Protein AF-A0A399GAN2-F1 (afdb_monomer_lite)

Sequence (316 aa):
MDSHVPKALAEIAESHLAHTLLRKKHTLADVQAILLLAAWGLQSGGKGPDAWVLTGHAARVSRRLGIQRAVGQAVAATQKDRSQLEAPAEVDTAVLRQWRTWLAWFSFDSFLSFGFGRPQSTQFESIDDQAFLKARLSHPLPRPGTQASLSLYGDAYIAAKAQLAVVARSFVLWVEEQARSGPPDSQSLLSMLSDLNGRLDDWCKLWVWSGSSHALYLGASARIARLQAEHLRLSINAMALRSSTHSEGHEGSITYLRKALNAATSTIQTHFESSQTDLALSFATDVGLRSSLPTSARALSGHRTLIALSCLFVTY

pLDDT: mean 75.91, std 19.23, range [24.5, 95.81]

Secondary structure (DSSP, 8-state):
------HHHHHHHHHHHHHHHH-S---HHHHHHHHHHHHHTSSGGGTS--HHHHHHHHHHHHHHTTHHHHHHHHHHHHHHTTSSSSPPPPPPHHHHHHHHHHHHHHHHHHHHHHHH-PPPS-SS----HHHHHHHHHTSPPPPTTSHHHHHHHHHHHHHHHHHHHHHHHHHHHHHHHHHHH-PPPHHHHHHHHHHHHHHHHHHHHHHTSTT-TTHHHHGGGHHHHHHHHHHHHHHHHHHHHHHHTTS--HHHHHHHHHHHHHHHHHHHHHHHHHHHTT-GGGGS----GGGTS-GGGGGS------STTHHHH---

Structure (mmCIF, N/CA/C/O backbone):
data_AF-A0A399GAN2-F1
#
_entry.id   AF-A0A399GAN2-F1
#
loop_
_atom_site.group_PDB
_atom_site.id
_atom_site.type_symbol
_atom_site.label_atom_id
_atom_site.label_alt_id
_atom_site.label_comp_id
_atom_site.label_asym_id
_atom_site.label_entity_id
_atom_site.label_seq_id
_atom_site.pdbx_PDB_ins_code
_atom_site.Cartn_x
_atom_site.Cartn_y
_atom_site.Cartn_z
_atom_site.occupancy
_atom_site.B_iso_or_equiv
_atom_site.auth_seq_id
_atom_site.auth_comp_id
_atom_site.auth_asym_id
_atom_site.auth_atom_id
_atom_site.pdbx_PDB_model_num
ATOM 1 N N . MET A 1 1 ? 12.610 -18.675 18.748 1.00 31.14 1 MET A N 1
ATOM 2 C CA . MET A 1 1 ? 11.202 -18.861 19.145 1.00 31.14 1 MET A CA 1
ATOM 3 C C . MET A 1 1 ? 10.429 -19.291 17.916 1.00 31.14 1 MET A C 1
ATOM 5 O O . MET A 1 1 ? 10.344 -18.515 16.969 1.00 31.14 1 MET A O 1
ATOM 9 N N . ASP A 1 2 ? 9.963 -20.536 17.903 1.00 31.72 2 ASP A N 1
ATOM 10 C CA . ASP A 1 2 ? 9.149 -21.097 16.825 1.00 31.72 2 ASP A CA 1
ATOM 11 C C . ASP A 1 2 ? 7.799 -20.376 16.771 1.00 31.72 2 ASP A C 1
ATOM 13 O O . ASP A 1 2 ? 6.945 -20.550 17.636 1.00 31.72 2 ASP A O 1
ATOM 17 N N . SER A 1 3 ? 7.620 -19.513 15.769 1.00 45.09 3 SER A N 1
ATOM 18 C CA . SER A 1 3 ? 6.426 -18.679 15.598 1.00 45.09 3 SER A CA 1
ATOM 19 C C . SER A 1 3 ? 5.312 -19.435 14.870 1.00 45.09 3 SER A C 1
ATOM 21 O O . SER A 1 3 ? 4.763 -18.950 13.877 1.00 45.09 3 SER A O 1
ATOM 23 N N . HIS A 1 4 ? 5.003 -20.653 15.307 1.00 54.09 4 HIS A N 1
ATOM 24 C CA . HIS A 1 4 ? 3.803 -21.319 14.827 1.00 54.09 4 HIS A CA 1
ATOM 25 C C . HIS A 1 4 ? 2.608 -20.672 15.518 1.00 54.09 4 HIS A C 1
ATOM 27 O O . HIS A 1 4 ? 2.455 -20.777 16.732 1.00 54.09 4 HIS A O 1
ATOM 33 N N . VAL A 1 5 ? 1.741 -20.018 14.743 1.00 59.50 5 VAL A N 1
ATOM 34 C CA . VAL A 1 5 ? 0.358 -19.823 15.180 1.00 59.50 5 VAL A CA 1
ATOM 35 C C . VAL A 1 5 ? -0.165 -21.215 15.499 1.00 59.50 5 VAL A C 1
ATOM 37 O O . VAL A 1 5 ? -0.085 -22.087 14.624 1.00 59.50 5 VAL A O 1
ATOM 40 N N . PRO A 1 6 ? -0.647 -21.463 16.726 1.00 73.44 6 PRO A N 1
ATOM 41 C CA . PRO A 1 6 ? -1.327 -22.703 17.039 1.00 73.44 6 PRO A CA 1
ATOM 42 C C . PRO A 1 6 ? -2.330 -23.004 15.928 1.00 73.44 6 PRO A C 1
ATOM 44 O O . PRO A 1 6 ? -3.151 -22.149 15.605 1.00 73.44 6 PRO A O 1
ATOM 47 N N . LYS A 1 7 ? -2.256 -24.193 15.322 1.00 76.56 7 LYS A N 1
ATOM 48 C CA . LYS A 1 7 ? -3.126 -24.595 14.201 1.00 76.56 7 LYS A CA 1
ATOM 49 C C . LYS A 1 7 ? -4.603 -24.282 14.483 1.00 76.56 7 LYS A C 1
ATOM 51 O O . LYS A 1 7 ? -5.303 -23.779 13.614 1.00 76.56 7 LYS A O 1
ATOM 56 N N . ALA A 1 8 ? -5.015 -24.465 15.738 1.00 81.50 8 ALA A N 1
ATOM 57 C CA . ALA A 1 8 ? -6.337 -24.113 16.238 1.00 81.50 8 ALA A CA 1
ATOM 58 C C . ALA A 1 8 ? -6.712 -22.631 16.031 1.00 81.50 8 ALA A C 1
ATOM 60 O O . ALA A 1 8 ? -7.832 -22.337 15.634 1.00 81.50 8 ALA A O 1
ATOM 61 N N . LEU A 1 9 ? -5.795 -21.683 16.257 1.00 82.56 9 LEU A N 1
ATOM 62 C CA . LEU A 1 9 ? -6.059 -20.256 16.032 1.00 82.56 9 LEU A CA 1
ATOM 63 C C . LEU A 1 9 ? -6.234 -19.932 14.545 1.00 82.56 9 LEU A C 1
ATOM 65 O O . LEU A 1 9 ? -7.099 -19.128 14.204 1.00 82.56 9 LEU A O 1
ATOM 69 N N . ALA A 1 10 ? -5.460 -20.574 13.664 1.00 81.69 10 ALA A N 1
ATOM 70 C CA . ALA A 1 10 ? -5.630 -20.416 12.221 1.00 81.69 10 ALA A CA 1
ATOM 71 C C . ALA A 1 10 ? -6.989 -20.973 11.754 1.00 81.69 10 ALA A C 1
ATOM 73 O O . ALA A 1 10 ? -7.721 -20.285 11.048 1.00 81.69 10 ALA A O 1
ATOM 74 N N . GLU A 1 11 ? -7.374 -22.164 12.224 1.00 84.12 11 GLU A N 1
ATOM 75 C CA . GLU A 1 11 ? -8.672 -22.791 11.922 1.00 84.12 11 GLU A CA 1
ATOM 76 C C . GLU A 1 11 ? -9.858 -21.948 12.422 1.00 84.12 11 GLU A C 1
ATOM 78 O O . GLU A 1 11 ? -10.843 -21.753 11.706 1.00 84.12 11 GLU A O 1
ATOM 83 N N . ILE A 1 12 ? -9.758 -21.388 13.632 1.00 88.44 12 ILE A N 1
ATOM 84 C CA . ILE A 1 12 ? -10.778 -20.489 14.189 1.00 88.44 12 ILE A CA 1
ATOM 85 C C . ILE A 1 12 ? -10.886 -19.214 13.345 1.00 88.44 12 ILE A C 1
ATOM 87 O O . ILE A 1 12 ? -11.991 -18.801 12.987 1.00 88.44 12 ILE A O 1
ATOM 91 N N . ALA A 1 13 ? -9.757 -18.596 12.992 1.00 87.94 13 ALA A N 1
ATOM 92 C CA . ALA A 1 13 ? -9.744 -17.392 12.169 1.00 87.94 13 ALA A CA 1
ATOM 93 C C . ALA A 1 13 ? -10.337 -17.640 10.771 1.00 87.94 13 ALA A C 1
ATOM 95 O O . ALA A 1 13 ? -11.115 -16.817 10.287 1.00 87.94 13 ALA A O 1
ATOM 96 N N . GLU A 1 14 ? -10.044 -18.786 10.153 1.00 87.19 14 GLU A N 1
ATOM 97 C CA . GLU A 1 14 ? -10.642 -19.206 8.879 1.00 87.19 14 GLU A CA 1
ATOM 98 C C . GLU A 1 14 ? -12.151 -19.432 8.989 1.00 87.19 14 GLU A C 1
ATOM 100 O O . GLU A 1 14 ? -12.907 -18.972 8.131 1.00 87.19 14 GLU A O 1
ATOM 105 N N . SER A 1 15 ? -12.614 -20.062 10.070 1.00 89.06 15 SER A N 1
ATOM 106 C CA . SER A 1 15 ? -14.044 -20.238 10.337 1.00 89.06 15 SER A CA 1
ATOM 107 C C . SER A 1 15 ? -14.764 -18.892 10.484 1.00 89.06 15 SER A C 1
ATOM 109 O O . SER A 1 15 ? -15.788 -18.644 9.841 1.00 89.06 15 SER A O 1
ATOM 111 N N . HIS A 1 16 ? -14.209 -17.956 11.261 1.00 89.75 16 HIS A N 1
ATOM 112 C CA . HIS A 1 16 ? -14.766 -16.605 11.376 1.00 89.75 16 HIS A CA 1
ATOM 113 C C . HIS A 1 16 ? -14.749 -15.853 10.044 1.00 89.75 16 HIS A C 1
ATOM 115 O O . HIS A 1 16 ? -15.733 -15.189 9.706 1.00 89.75 16 HIS A O 1
ATOM 121 N N . LEU A 1 17 ? -13.674 -15.986 9.266 1.00 90.69 17 LEU A N 1
ATOM 122 C CA . LEU A 1 17 ? -13.559 -15.407 7.934 1.00 90.69 17 LEU A CA 1
ATOM 123 C C . LEU A 1 17 ? -14.657 -15.932 7.000 1.00 90.69 17 LEU A C 1
ATOM 125 O O . LEU A 1 17 ? -15.346 -15.128 6.368 1.00 90.69 17 LEU A O 1
ATOM 129 N N . ALA A 1 18 ? -14.890 -17.245 6.974 1.00 89.62 18 ALA A N 1
ATOM 130 C CA . ALA A 1 18 ? -15.974 -17.863 6.215 1.00 89.62 18 ALA A CA 1
ATOM 131 C C . ALA A 1 18 ? -17.352 -17.330 6.643 1.00 89.62 18 ALA A C 1
ATOM 133 O O . ALA A 1 18 ? -18.158 -16.940 5.795 1.00 89.62 18 ALA A O 1
ATOM 134 N N . HIS A 1 19 ? -17.606 -17.187 7.948 1.00 90.38 19 HIS A N 1
ATOM 135 C CA . HIS A 1 19 ? -18.855 -16.596 8.445 1.00 90.38 19 HIS A CA 1
ATOM 136 C C . HIS A 1 19 ? -19.073 -15.152 7.969 1.00 90.38 19 HIS A C 1
ATOM 138 O O . HIS A 1 19 ? -20.218 -14.718 7.795 1.00 90.38 19 HIS A O 1
ATOM 144 N N . THR A 1 20 ? -18.002 -14.396 7.700 1.00 91.75 20 THR A N 1
ATOM 145 C CA . THR A 1 20 ? -18.139 -13.031 7.175 1.00 91.75 20 THR A CA 1
ATOM 146 C C . THR A 1 20 ? -18.748 -12.972 5.773 1.00 91.75 20 THR A C 1
ATOM 148 O O . THR A 1 20 ? -19.287 -11.924 5.414 1.00 91.75 20 THR A O 1
ATOM 151 N N . LEU A 1 21 ? -18.694 -14.063 5.002 1.00 88.50 21 LEU A N 1
ATOM 152 C CA . LEU A 1 21 ? -19.288 -14.152 3.665 1.00 88.50 21 LEU A CA 1
ATOM 153 C C . LEU A 1 21 ? -20.815 -14.258 3.722 1.00 88.50 21 LEU A C 1
ATOM 155 O O . LEU A 1 21 ? -21.499 -13.701 2.867 1.00 88.50 21 LEU A O 1
ATOM 159 N N . LEU A 1 22 ? -21.349 -14.943 4.737 1.00 88.06 22 LEU A N 1
ATOM 160 C CA . LEU A 1 22 ? -22.775 -15.274 4.822 1.00 88.06 22 LEU A CA 1
ATOM 161 C C . LEU A 1 22 ? -23.581 -14.268 5.654 1.00 88.06 22 LEU A C 1
ATOM 163 O O . LEU A 1 22 ? -24.790 -14.125 5.466 1.00 88.06 22 LEU A O 1
ATOM 167 N N . ARG A 1 23 ? -22.944 -13.543 6.580 1.00 88.25 23 ARG A N 1
ATOM 168 C CA . ARG A 1 23 ? -23.669 -12.624 7.470 1.00 88.25 23 ARG A CA 1
ATOM 169 C C . ARG A 1 23 ? -24.120 -11.326 6.784 1.00 88.25 23 ARG A C 1
ATOM 171 O O . ARG A 1 23 ? -23.452 -10.750 5.921 1.00 88.25 23 ARG A O 1
ATOM 178 N N . LYS A 1 24 ? -25.263 -10.798 7.240 1.00 87.38 24 LYS A N 1
ATOM 179 C CA . LYS A 1 24 ? -25.858 -9.549 6.723 1.00 87.38 24 LYS A CA 1
ATOM 180 C C . LYS A 1 24 ? -25.295 -8.273 7.366 1.00 87.38 24 LYS A C 1
ATOM 182 O O . LYS A 1 24 ? -25.349 -7.214 6.751 1.00 87.38 24 LYS A O 1
ATOM 187 N N . LYS A 1 25 ? -24.803 -8.342 8.600 1.00 91.69 25 LYS A N 1
ATOM 188 C CA . LYS A 1 25 ? -24.277 -7.176 9.321 1.00 91.69 25 LYS A CA 1
ATOM 189 C C . LYS A 1 25 ? -22.765 -7.284 9.427 1.00 91.69 25 LYS A C 1
ATOM 191 O O . LYS A 1 25 ? -22.250 -8.332 9.809 1.00 91.69 25 LYS A O 1
ATOM 196 N N . HIS A 1 26 ? -22.094 -6.192 9.096 1.00 95.25 26 HIS A N 1
ATOM 197 C CA . HIS A 1 26 ? -20.648 -6.047 9.169 1.00 95.25 26 HIS A CA 1
ATOM 198 C C . HIS A 1 26 ? -20.313 -4.800 9.986 1.00 95.25 26 HIS A C 1
ATOM 200 O O . HIS A 1 26 ? -21.157 -3.927 10.184 1.00 95.25 26 HIS A O 1
ATOM 206 N N . THR A 1 27 ? -19.074 -4.724 10.438 1.00 95.25 27 THR A N 1
ATOM 207 C CA . THR A 1 27 ? -18.466 -3.626 11.186 1.00 95.25 27 THR A CA 1
ATOM 208 C C . THR A 1 27 ? -17.116 -3.282 10.560 1.00 95.25 27 THR A C 1
ATOM 210 O O . THR A 1 27 ? -16.567 -4.066 9.783 1.00 95.25 27 THR A O 1
ATOM 213 N N . LEU A 1 28 ? -16.547 -2.123 10.901 1.00 95.00 28 LEU A N 1
ATOM 214 C CA . LEU A 1 28 ? -15.215 -1.746 10.414 1.00 95.00 28 LEU A CA 1
ATOM 215 C C . LEU A 1 28 ? -14.149 -2.784 10.804 1.00 95.00 28 LEU A C 1
ATOM 217 O O . LEU A 1 28 ? -13.315 -3.135 9.973 1.00 95.00 28 LEU A O 1
ATOM 221 N N . ALA A 1 29 ? -14.233 -3.328 12.022 1.00 94.19 29 ALA A N 1
ATOM 222 C CA . ALA A 1 29 ? -13.325 -4.361 12.517 1.00 94.19 29 ALA A CA 1
ATOM 223 C C . ALA A 1 29 ? -13.307 -5.605 11.620 1.00 94.19 29 ALA A C 1
ATOM 225 O O . ALA A 1 29 ? -12.267 -6.233 11.461 1.00 94.19 29 ALA A O 1
ATOM 226 N N . ASP A 1 30 ? -14.427 -5.925 10.968 1.00 94.56 30 ASP A N 1
ATOM 227 C CA . ASP A 1 30 ? -14.499 -7.055 10.046 1.00 94.56 30 ASP A CA 1
ATOM 228 C C . ASP A 1 30 ? -13.667 -6.818 8.786 1.00 94.56 30 ASP A C 1
ATOM 230 O O . ASP A 1 30 ? -12.943 -7.709 8.354 1.00 94.56 30 ASP A O 1
ATOM 234 N N . VAL A 1 31 ? -13.735 -5.612 8.210 1.00 94.88 31 VAL A N 1
ATOM 235 C CA . VAL A 1 31 ? -12.897 -5.230 7.060 1.00 94.88 31 VAL A CA 1
ATOM 236 C C . VAL A 1 31 ? -11.431 -5.316 7.443 1.00 94.88 31 VAL A C 1
ATOM 238 O O . VAL A 1 31 ? -10.629 -5.906 6.722 1.00 94.88 31 VAL A O 1
ATOM 241 N N . GLN A 1 32 ? -11.089 -4.731 8.588 1.00 92.56 32 GLN A N 1
ATOM 242 C CA . GLN A 1 32 ? -9.720 -4.697 9.055 1.00 92.56 32 GLN A CA 1
ATOM 243 C C . GLN A 1 32 ? -9.223 -6.136 9.309 1.00 92.56 32 GLN A C 1
ATOM 245 O O . GLN A 1 32 ? -8.190 -6.522 8.772 1.00 92.56 32 GLN A O 1
ATOM 250 N N . ALA A 1 33 ? -9.995 -6.982 9.997 1.00 90.56 33 ALA A N 1
ATOM 251 C CA . ALA A 1 33 ? -9.655 -8.390 10.203 1.00 90.56 33 ALA A CA 1
ATOM 252 C C . ALA A 1 33 ? -9.443 -9.141 8.877 1.00 90.56 33 ALA A C 1
ATOM 254 O O . ALA A 1 33 ? -8.448 -9.844 8.736 1.00 90.56 33 ALA A O 1
ATOM 255 N N . ILE A 1 34 ? -10.302 -8.948 7.870 1.00 91.69 34 ILE A N 1
ATOM 256 C CA . ILE A 1 34 ? -10.108 -9.563 6.544 1.00 91.69 34 ILE A CA 1
ATOM 257 C C . ILE A 1 34 ? -8.769 -9.123 5.926 1.00 91.69 34 ILE A C 1
ATOM 259 O O . ILE A 1 34 ? -8.029 -9.968 5.427 1.00 91.69 34 ILE A O 1
ATOM 263 N N . LEU A 1 35 ? -8.424 -7.830 5.987 1.00 89.00 35 LEU A N 1
ATOM 264 C CA . LEU A 1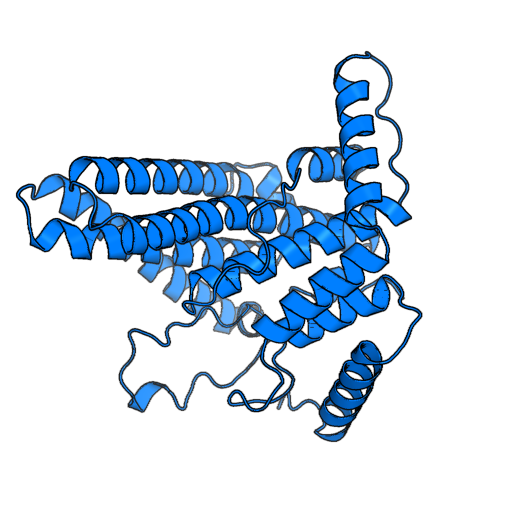 35 ? -7.142 -7.313 5.482 1.00 89.00 35 LEU A CA 1
ATOM 265 C C . LEU A 1 35 ? -5.938 -7.888 6.238 1.00 89.00 35 LEU A C 1
ATOM 267 O O . LEU A 1 35 ? -4.923 -8.206 5.620 1.00 89.00 35 LEU A O 1
ATOM 271 N N . LEU A 1 36 ? -6.051 -8.043 7.559 1.00 84.94 36 LEU A N 1
ATOM 272 C CA . LEU A 1 36 ? -5.019 -8.673 8.383 1.00 84.94 36 LEU A CA 1
ATOM 273 C C . LEU A 1 36 ? -4.771 -10.114 7.944 1.00 84.94 36 LEU A C 1
ATOM 275 O O . LEU A 1 36 ? -3.626 -10.499 7.728 1.00 84.94 36 LEU A O 1
ATOM 279 N N . LEU A 1 37 ? -5.841 -10.890 7.768 1.00 84.44 37 LEU A N 1
ATOM 280 C CA . LEU A 1 37 ? -5.759 -12.287 7.346 1.00 84.44 37 LEU A CA 1
ATOM 281 C C . LEU A 1 37 ? -5.208 -12.425 5.922 1.00 84.44 37 LEU A C 1
ATOM 283 O O . LEU A 1 37 ? -4.412 -13.327 5.660 1.00 84.44 37 LEU A O 1
ATOM 287 N N . ALA A 1 38 ? -5.570 -11.500 5.030 1.00 83.00 38 ALA A N 1
ATOM 288 C CA . ALA A 1 38 ? -5.054 -11.449 3.666 1.00 83.00 38 ALA A CA 1
ATOM 289 C C . ALA A 1 38 ? -3.544 -11.188 3.622 1.00 83.00 38 ALA A C 1
ATOM 291 O O . ALA A 1 38 ? -2.832 -11.799 2.831 1.00 83.00 38 ALA A O 1
ATOM 292 N N . ALA A 1 39 ? -3.046 -10.303 4.482 1.00 76.88 39 ALA A N 1
ATOM 293 C CA . ALA A 1 39 ? -1.627 -9.981 4.557 1.00 76.88 39 ALA A CA 1
ATOM 294 C C . ALA A 1 39 ? -0.797 -11.013 5.317 1.00 76.88 39 ALA A C 1
ATOM 296 O O . ALA A 1 39 ? 0.388 -11.154 5.033 1.00 76.88 39 ALA A O 1
ATOM 297 N N . TRP A 1 40 ? -1.397 -11.706 6.283 1.00 74.31 40 TRP A N 1
ATOM 298 C CA . TRP A 1 40 ? -0.696 -12.699 7.084 1.00 74.31 40 TRP A CA 1
ATOM 299 C C . TRP A 1 40 ? -0.422 -13.986 6.305 1.00 74.31 40 TRP A C 1
ATOM 301 O O . TRP A 1 40 ? 0.659 -14.553 6.428 1.00 74.31 40 TRP A O 1
ATOM 311 N N . GLY A 1 41 ? -1.390 -14.453 5.511 1.00 67.25 41 GLY A N 1
ATOM 312 C CA . GLY A 1 41 ? -1.326 -15.798 4.945 1.00 67.25 41 GLY A CA 1
ATOM 313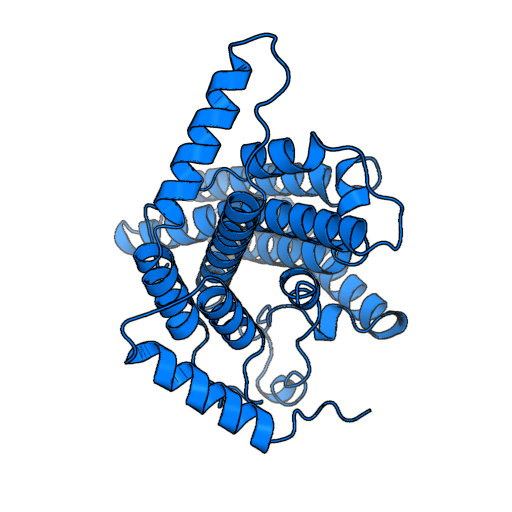 C C . GLY A 1 41 ? -1.428 -16.840 6.062 1.00 67.25 41 GLY A C 1
ATOM 314 O O . GLY A 1 41 ? -0.440 -17.469 6.425 1.00 67.25 41 GLY A O 1
ATOM 315 N N . LEU A 1 42 ? -2.643 -16.988 6.606 1.00 59.88 42 LEU A N 1
ATOM 316 C CA . LEU A 1 42 ? -3.050 -17.830 7.751 1.00 59.88 42 LEU A CA 1
ATOM 317 C C . LEU A 1 42 ? -2.347 -19.189 7.903 1.00 59.88 42 LEU A C 1
ATOM 319 O O . LEU A 1 42 ? -2.171 -19.663 9.025 1.00 59.88 42 LEU A O 1
ATOM 323 N N . GLN A 1 43 ? -1.955 -19.817 6.794 1.00 63.84 43 GLN A N 1
ATOM 324 C CA . GLN A 1 43 ? -1.223 -21.076 6.794 1.00 63.84 43 GLN A CA 1
ATOM 325 C C . GLN A 1 43 ? 0.046 -20.979 5.949 1.00 63.84 43 GLN A C 1
ATOM 327 O O . GLN A 1 43 ? 0.063 -20.402 4.856 1.00 63.84 43 GLN A O 1
ATOM 332 N N . SER A 1 44 ? 1.107 -21.624 6.432 1.00 64.19 44 SER A N 1
ATOM 333 C CA . SER A 1 44 ? 2.382 -21.702 5.728 1.00 64.19 44 SER A CA 1
ATOM 334 C C . SER A 1 44 ? 2.269 -22.483 4.414 1.00 64.19 44 SER A C 1
ATOM 336 O O . SER A 1 44 ? 1.392 -23.327 4.215 1.00 64.19 44 SER A O 1
ATOM 338 N N . GLY A 1 45 ? 3.176 -22.186 3.482 1.00 62.56 45 GLY A N 1
ATOM 339 C CA . GLY A 1 45 ? 3.255 -22.899 2.205 1.00 62.56 45 GLY A CA 1
ATOM 340 C C . GLY A 1 45 ? 2.087 -22.635 1.249 1.00 62.56 45 GLY A C 1
ATOM 341 O O . GLY A 1 45 ? 1.868 -23.436 0.348 1.00 62.56 45 GLY A O 1
ATOM 342 N N . GLY A 1 46 ? 1.341 -21.538 1.428 1.00 65.56 46 GLY A N 1
ATOM 343 C CA . GLY A 1 46 ? 0.239 -21.164 0.532 1.00 65.56 46 GLY A CA 1
ATOM 344 C C . GLY A 1 46 ? -1.037 -21.988 0.719 1.00 65.56 46 GLY A C 1
ATOM 345 O O . GLY A 1 46 ? -1.879 -21.999 -0.169 1.00 65.56 46 GLY A O 1
ATOM 346 N N . LYS A 1 47 ? -1.178 -22.682 1.855 1.00 70.69 47 LYS A N 1
ATOM 347 C CA . LYS A 1 47 ? -2.385 -23.455 2.192 1.00 70.69 47 LYS A CA 1
ATOM 348 C C . LYS A 1 47 ? -3.527 -22.595 2.747 1.00 70.69 47 LYS A C 1
ATOM 350 O O . LYS A 1 47 ? -4.642 -23.082 2.889 1.00 70.69 47 LYS A O 1
ATOM 355 N N . GLY A 1 48 ? -3.239 -21.335 3.076 1.00 73.62 48 GLY A N 1
ATOM 356 C CA . GLY A 1 48 ? -4.228 -20.384 3.564 1.00 73.62 48 GLY A CA 1
ATOM 357 C C . GLY A 1 48 ? -5.091 -19.812 2.433 1.00 73.62 48 GLY A C 1
ATOM 358 O O . GLY A 1 48 ? -4.822 -20.056 1.255 1.00 73.62 48 GLY A O 1
ATOM 359 N N . PRO A 1 49 ? -6.116 -19.018 2.776 1.00 78.38 49 PRO A N 1
ATOM 360 C CA . PRO A 1 49 ? -6.987 -18.394 1.788 1.00 78.38 49 PRO A CA 1
ATOM 361 C C . PRO A 1 49 ? -6.210 -17.486 0.824 1.00 78.38 49 PRO A C 1
ATOM 363 O O . PRO A 1 49 ? -5.278 -16.791 1.233 1.00 78.38 49 PRO A O 1
ATOM 366 N N . ASP A 1 50 ? -6.625 -17.450 -0.446 1.00 83.00 50 ASP A N 1
ATOM 367 C CA . ASP A 1 50 ? -6.000 -16.587 -1.454 1.00 83.00 50 ASP A CA 1
ATOM 368 C C . ASP A 1 50 ? -6.178 -15.108 -1.071 1.00 83.00 50 ASP A C 1
ATOM 370 O O . ASP A 1 50 ? -7.302 -14.599 -0.994 1.00 83.00 50 ASP A O 1
ATOM 374 N N . ALA A 1 51 ? -5.059 -14.411 -0.850 1.00 83.00 51 ALA A N 1
ATOM 375 C CA . ALA A 1 51 ? -5.040 -13.009 -0.452 1.00 83.00 51 ALA A CA 1
ATOM 376 C C . ALA A 1 51 ? -5.825 -12.112 -1.423 1.00 83.00 51 ALA A C 1
ATOM 378 O O . ALA A 1 51 ? -6.509 -11.201 -0.967 1.00 83.00 51 ALA A O 1
ATOM 379 N N . TRP A 1 52 ? -5.803 -12.399 -2.729 1.00 84.00 52 TRP A N 1
ATOM 380 C CA . TRP A 1 52 ? -6.556 -11.643 -3.736 1.00 84.00 52 TRP A CA 1
ATOM 381 C C . TRP A 1 52 ? -8.075 -11.801 -3.563 1.00 84.00 52 TRP A C 1
ATOM 383 O O . TRP A 1 52 ? -8.833 -10.835 -3.651 1.00 84.00 52 TRP A O 1
ATOM 393 N N . VAL A 1 53 ? -8.543 -13.006 -3.219 1.00 86.94 53 VAL A N 1
ATOM 394 C CA . VAL A 1 53 ? -9.964 -13.233 -2.898 1.00 86.94 53 VAL A CA 1
ATOM 395 C C . VAL A 1 53 ? -10.355 -12.458 -1.639 1.00 86.94 53 VAL A C 1
ATOM 397 O O . VAL A 1 53 ? -11.441 -11.866 -1.577 1.00 86.94 53 VAL A O 1
ATOM 400 N N . LEU A 1 54 ? -9.466 -12.426 -0.644 1.00 89.19 54 LEU A N 1
ATOM 401 C CA . LEU A 1 54 ? -9.703 -11.714 0.606 1.00 89.19 54 LEU A CA 1
ATOM 402 C C . LEU A 1 54 ? -9.715 -10.192 0.426 1.00 89.19 54 LEU A C 1
ATOM 404 O O . LEU A 1 54 ? -10.590 -9.539 0.997 1.00 89.19 54 LEU A O 1
ATOM 408 N N . THR A 1 55 ? -8.837 -9.610 -0.398 1.00 88.75 55 THR A N 1
ATOM 409 C CA . THR A 1 55 ? -8.887 -8.165 -0.692 1.00 88.75 55 THR A CA 1
ATOM 410 C C . THR A 1 55 ? -10.137 -7.775 -1.461 1.00 88.75 55 THR A C 1
ATOM 412 O O . THR A 1 55 ? -10.756 -6.756 -1.138 1.00 88.75 55 THR A O 1
ATOM 415 N N . GLY A 1 56 ? -10.579 -8.608 -2.406 1.00 90.50 56 GLY A N 1
ATOM 416 C CA . GLY A 1 56 ? -11.858 -8.426 -3.089 1.00 90.50 56 GLY A CA 1
ATOM 417 C C . GLY A 1 56 ? -13.051 -8.498 -2.127 1.00 90.50 56 GLY A C 1
ATOM 418 O O . GLY A 1 56 ? -14.002 -7.719 -2.237 1.00 90.50 56 GLY A O 1
ATOM 419 N N . HIS A 1 57 ? -13.007 -9.392 -1.134 1.00 92.38 57 HIS A N 1
ATOM 420 C CA . HIS A 1 57 ? -14.029 -9.464 -0.085 1.00 92.38 57 HIS A CA 1
ATOM 421 C C . HIS A 1 57 ? -14.011 -8.243 0.840 1.00 92.38 57 HIS A C 1
ATOM 423 O O . HIS A 1 57 ? -15.061 -7.640 1.070 1.00 92.38 57 HIS A O 1
ATOM 429 N N . ALA A 1 58 ? -12.832 -7.809 1.290 1.00 93.00 58 ALA A N 1
ATOM 430 C CA . ALA A 1 58 ? -12.674 -6.584 2.070 1.00 93.00 58 ALA A CA 1
ATOM 431 C C . ALA A 1 58 ? -13.235 -5.361 1.325 1.00 93.00 58 ALA A C 1
ATOM 433 O O . ALA A 1 58 ? -13.931 -4.546 1.937 1.00 93.00 58 ALA A O 1
ATOM 434 N N . ALA A 1 59 ? -13.027 -5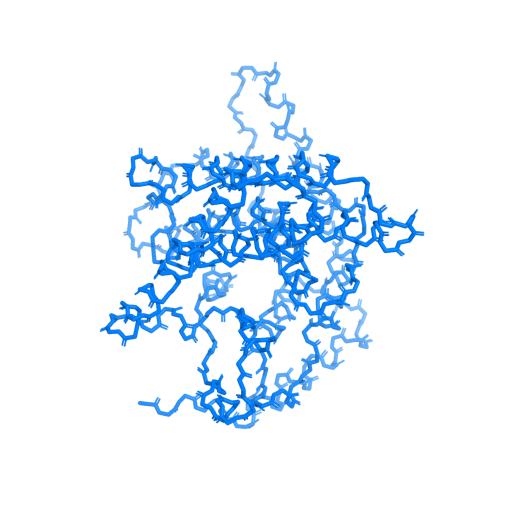.266 0.005 1.00 92.38 59 ALA A N 1
ATOM 435 C CA . ALA A 1 59 ? -13.608 -4.215 -0.833 1.00 92.38 59 ALA A CA 1
ATOM 436 C C . ALA A 1 59 ? -15.145 -4.221 -0.772 1.00 92.38 59 ALA A C 1
ATOM 438 O O . ALA A 1 59 ? -15.775 -3.190 -0.523 1.00 92.38 59 ALA A O 1
ATOM 439 N N . ARG A 1 60 ? -15.766 -5.397 -0.958 1.00 91.69 60 ARG A N 1
ATOM 440 C CA . ARG A 1 60 ? -17.231 -5.555 -0.910 1.00 91.69 60 ARG A CA 1
ATOM 441 C C . ARG A 1 60 ? -17.801 -5.170 0.452 1.00 91.69 60 ARG A C 1
ATOM 443 O O . ARG A 1 60 ? -18.777 -4.422 0.511 1.00 91.69 60 ARG A O 1
ATOM 450 N N . VAL A 1 61 ? -17.187 -5.642 1.537 1.00 94.75 61 VAL A N 1
ATOM 451 C CA . VAL A 1 61 ? -17.623 -5.314 2.903 1.00 94.75 61 VAL A CA 1
ATOM 452 C C . VAL A 1 61 ? -17.455 -3.816 3.180 1.00 94.75 61 VAL A C 1
ATOM 454 O O . VAL A 1 61 ? -18.381 -3.187 3.689 1.00 94.75 61 VAL A O 1
ATOM 457 N N . SER A 1 62 ? -16.341 -3.210 2.761 1.00 93.88 62 SER A N 1
ATOM 458 C CA . SER A 1 62 ? -16.090 -1.767 2.913 1.00 93.88 62 SER A CA 1
ATOM 459 C C . SER A 1 62 ? -17.147 -0.912 2.217 1.00 93.88 62 SER A C 1
ATOM 461 O O . SER A 1 62 ? -17.676 0.037 2.800 1.00 93.88 62 SER A O 1
ATOM 463 N N . ARG A 1 63 ? -17.508 -1.272 0.979 1.00 91.88 63 ARG A N 1
ATOM 464 C CA . ARG A 1 63 ? -18.563 -0.588 0.217 1.00 91.88 63 ARG A CA 1
ATOM 465 C C . ARG A 1 63 ? -19.932 -0.751 0.864 1.00 91.88 63 ARG A C 1
ATOM 467 O O . ARG A 1 63 ? -20.693 0.212 0.925 1.00 91.88 63 ARG A O 1
ATOM 474 N N . ARG A 1 64 ? -20.233 -1.938 1.397 1.00 92.56 64 ARG A N 1
ATOM 475 C CA . ARG A 1 64 ? -21.483 -2.195 2.124 1.00 92.56 64 ARG A CA 1
ATOM 476 C C . ARG A 1 64 ? -21.622 -1.314 3.366 1.00 92.56 64 ARG A C 1
ATOM 478 O O . ARG A 1 64 ? -22.722 -0.862 3.662 1.00 92.56 64 ARG A O 1
ATOM 485 N N . LEU A 1 65 ? -20.513 -1.057 4.058 1.00 94.75 65 LEU A N 1
ATOM 486 C CA . LEU A 1 65 ? -20.454 -0.148 5.204 1.00 94.75 65 LEU A CA 1
ATOM 487 C C . LEU A 1 65 ? -20.528 1.335 4.817 1.00 94.75 65 LEU A C 1
ATOM 489 O O . LEU A 1 65 ? -20.672 2.179 5.693 1.00 94.75 65 LEU A O 1
ATOM 493 N N . GLY A 1 66 ? -20.423 1.667 3.528 1.00 93.31 66 GLY A N 1
ATOM 494 C CA . GLY A 1 66 ? -20.421 3.051 3.062 1.00 93.31 66 GLY A CA 1
ATOM 495 C C . GLY A 1 66 ? -19.111 3.800 3.317 1.00 93.31 66 GLY A C 1
ATOM 496 O O . GLY A 1 66 ? -19.109 5.022 3.203 1.00 93.31 66 GLY A O 1
ATOM 497 N N . ILE A 1 67 ? -18.002 3.096 3.600 1.00 93.50 67 ILE A N 1
ATOM 498 C CA . ILE A 1 67 ? -16.689 3.706 3.893 1.00 93.50 67 ILE A CA 1
ATOM 499 C C . ILE A 1 67 ? -16.272 4.678 2.785 1.00 93.50 67 ILE A C 1
ATOM 501 O O . ILE A 1 67 ? -15.924 5.817 3.066 1.00 93.50 67 ILE A O 1
ATOM 505 N N . GLN A 1 68 ? -16.384 4.265 1.520 1.00 90.25 68 GLN A N 1
ATOM 506 C CA . GLN A 1 68 ? -16.038 5.097 0.362 1.00 90.25 68 GLN A CA 1
ATOM 507 C C . GLN A 1 68 ? -16.803 6.436 0.353 1.00 90.25 68 GLN A C 1
ATOM 509 O O . GLN A 1 68 ? -16.226 7.477 0.051 1.00 90.25 68 GLN A O 1
ATOM 514 N N . ARG A 1 69 ? -18.093 6.429 0.721 1.00 90.38 69 ARG A N 1
ATOM 515 C CA . ARG A 1 69 ? -18.920 7.647 0.760 1.00 90.38 69 ARG A CA 1
ATOM 516 C C . ARG A 1 69 ? -18.516 8.561 1.912 1.00 90.38 69 ARG A C 1
ATOM 518 O O . ARG A 1 69 ? -18.383 9.760 1.696 1.00 90.38 69 ARG A O 1
ATOM 525 N N . ALA A 1 70 ? -18.291 7.997 3.099 1.00 90.56 70 ALA A N 1
ATOM 526 C CA . ALA A 1 70 ? -17.837 8.752 4.266 1.00 90.56 70 ALA A CA 1
ATOM 527 C C . ALA A 1 70 ? -16.465 9.402 4.017 1.00 90.56 70 ALA A C 1
ATOM 529 O O . ALA A 1 70 ? -16.273 10.582 4.297 1.00 90.56 70 ALA A O 1
ATOM 530 N N . VAL A 1 71 ? -15.541 8.659 3.401 1.00 90.00 71 VAL A N 1
ATOM 531 C CA . VAL A 1 71 ? -14.229 9.173 2.986 1.00 90.00 71 VAL A CA 1
ATOM 532 C C . VAL A 1 71 ? -14.377 10.281 1.944 1.00 90.00 71 VAL A C 1
ATOM 534 O O . VAL A 1 71 ? -13.785 11.340 2.110 1.00 90.00 71 VAL A O 1
ATOM 537 N N . GLY A 1 72 ? -15.202 10.093 0.909 1.00 88.25 72 GLY A N 1
ATOM 538 C CA . GLY A 1 72 ? -15.431 11.124 -0.109 1.00 88.25 72 GLY A CA 1
ATOM 539 C C . GLY A 1 72 ? -16.003 12.426 0.464 1.00 88.25 72 GLY A C 1
ATOM 540 O O . GLY A 1 72 ? -15.597 13.514 0.060 1.00 88.25 72 GLY A O 1
ATOM 541 N N . GLN A 1 73 ? -16.897 12.331 1.452 1.00 88.81 73 GLN A N 1
ATOM 542 C CA . GLN A 1 73 ? -17.419 13.496 2.173 1.00 88.81 73 GLN A CA 1
ATOM 543 C C . GLN A 1 73 ? -16.336 14.193 3.006 1.00 88.81 73 GLN A C 1
ATOM 545 O O . GLN A 1 73 ? -16.259 15.420 2.983 1.00 88.81 73 GLN A O 1
ATOM 550 N N . ALA A 1 74 ? -15.480 13.430 3.691 1.00 87.19 74 ALA A N 1
ATOM 551 C CA . ALA A 1 74 ? -14.364 13.982 4.457 1.00 87.19 74 ALA A CA 1
ATOM 552 C C . ALA A 1 74 ? -13.350 14.701 3.559 1.00 87.19 74 ALA A C 1
ATOM 554 O O . ALA A 1 74 ? -12.961 15.824 3.862 1.00 87.19 74 ALA A O 1
ATOM 555 N N . VAL A 1 75 ? -12.998 14.110 2.413 1.00 87.25 75 VAL A N 1
ATOM 556 C CA . VAL A 1 75 ? -12.144 14.749 1.399 1.00 87.25 75 VAL A CA 1
ATOM 557 C C . VAL A 1 75 ? -12.740 16.080 0.948 1.00 87.25 75 VAL A C 1
ATOM 559 O O . VAL A 1 75 ? -12.054 17.102 0.958 1.00 87.25 75 VAL A O 1
ATOM 562 N N . ALA A 1 76 ? -14.028 16.090 0.595 1.00 85.88 76 ALA A N 1
ATOM 563 C CA . ALA A 1 76 ? -14.709 17.304 0.159 1.00 85.88 76 ALA A CA 1
ATOM 564 C C . ALA A 1 76 ? -14.723 18.391 1.250 1.00 85.88 76 ALA A C 1
ATOM 566 O O . ALA A 1 76 ? -14.592 19.572 0.931 1.00 85.88 76 ALA A O 1
ATOM 567 N N . ALA A 1 77 ? -14.850 18.010 2.524 1.00 81.62 77 ALA A N 1
ATOM 568 C CA . ALA A 1 77 ? -14.751 18.938 3.648 1.00 81.62 77 ALA A CA 1
ATOM 569 C C . ALA A 1 77 ? -13.333 19.526 3.772 1.00 81.62 77 ALA A C 1
ATOM 571 O O . ALA A 1 77 ? -13.174 20.743 3.735 1.00 81.62 77 ALA A O 1
ATOM 572 N N . THR A 1 78 ? -12.294 18.682 3.776 1.00 77.06 78 THR A N 1
ATOM 573 C CA . THR A 1 78 ? -10.890 19.127 3.869 1.00 77.06 78 THR A CA 1
ATOM 574 C C . THR A 1 78 ? -10.468 20.024 2.696 1.00 77.06 78 THR A C 1
ATOM 576 O O . THR A 1 78 ? -9.598 20.888 2.842 1.00 77.06 78 THR A O 1
ATOM 579 N N . GLN A 1 79 ? -11.065 19.835 1.515 1.00 76.88 79 GLN A N 1
ATOM 580 C CA . GLN A 1 79 ? -10.822 20.684 0.347 1.00 76.88 79 GLN A CA 1
ATOM 581 C C . GLN A 1 79 ? -11.548 22.034 0.429 1.00 76.88 79 GLN A C 1
ATOM 583 O O . GLN A 1 79 ? -10.987 23.034 -0.019 1.00 76.88 79 GLN A O 1
ATOM 588 N N . LYS A 1 80 ? -12.747 22.103 1.023 1.00 72.25 80 LYS A N 1
ATOM 589 C CA . LYS A 1 80 ? -13.459 23.375 1.246 1.00 72.25 80 LYS A CA 1
ATOM 590 C C . LYS A 1 80 ? -12.701 24.289 2.206 1.00 72.25 80 LYS A C 1
ATOM 592 O O . LYS A 1 80 ? -12.546 25.470 1.898 1.00 72.25 80 LYS A O 1
ATOM 597 N N . ASP A 1 81 ? -12.106 23.735 3.258 1.00 61.81 81 ASP A N 1
ATOM 598 C CA . ASP A 1 81 ? -11.248 24.490 4.184 1.00 61.81 81 ASP A CA 1
ATOM 599 C C . ASP A 1 81 ? -10.006 25.083 3.505 1.00 61.81 81 ASP A C 1
ATOM 601 O O . ASP A 1 81 ? -9.401 26.017 4.007 1.00 61.81 81 ASP A O 1
ATOM 605 N N . ARG A 1 82 ? -9.599 24.591 2.325 1.00 58.12 82 ARG A N 1
ATOM 606 C CA . ARG A 1 82 ? -8.502 25.208 1.557 1.00 58.12 82 ARG A CA 1
ATOM 607 C C . ARG A 1 82 ? -8.871 26.596 1.023 1.00 58.12 82 ARG A C 1
ATOM 609 O O . ARG A 1 82 ? -7.977 27.381 0.722 1.00 58.12 82 ARG A O 1
ATOM 616 N N . SER A 1 83 ? -10.165 26.867 0.859 1.00 55.91 83 SER A N 1
ATOM 617 C CA . SER A 1 83 ? -10.686 28.128 0.323 1.00 55.91 83 SER A CA 1
ATOM 618 C C . SER A 1 83 ? -11.025 29.162 1.401 1.00 55.91 83 SER A C 1
ATOM 620 O O . SER A 1 83 ? -11.228 30.327 1.072 1.00 55.91 83 SER A O 1
ATOM 622 N N . GLN A 1 84 ? -11.058 28.760 2.674 1.00 51.47 84 GLN A N 1
ATOM 623 C CA . GLN A 1 84 ? -11.417 29.615 3.803 1.00 51.47 84 GLN A CA 1
ATOM 624 C C . GLN A 1 84 ? -10.233 29.702 4.774 1.00 51.47 84 GLN A C 1
ATOM 626 O O . GLN A 1 84 ? -9.588 28.705 5.064 1.00 51.47 84 GLN A O 1
ATOM 631 N N . LEU A 1 85 ? -9.920 30.900 5.274 1.00 52.56 85 LEU A N 1
ATOM 632 C CA . LEU A 1 85 ? -8.819 31.154 6.222 1.00 52.56 85 LEU A CA 1
ATOM 633 C C . LEU A 1 85 ? -9.089 30.614 7.646 1.00 52.56 85 LEU A C 1
ATOM 635 O O . LEU A 1 85 ? -8.402 30.997 8.593 1.00 52.56 85 LEU A O 1
ATOM 639 N N . GLU A 1 86 ? -10.103 29.768 7.816 1.00 50.56 86 GLU A N 1
ATOM 640 C CA . GLU A 1 86 ? -10.512 29.229 9.109 1.00 50.56 86 GLU A CA 1
ATOM 641 C C . GLU A 1 86 ? -9.712 27.972 9.477 1.00 50.56 86 GLU A C 1
ATOM 643 O O . GLU A 1 86 ? -9.093 27.316 8.633 1.00 50.56 86 GLU A O 1
ATOM 648 N N . ALA A 1 87 ? -9.681 27.664 10.776 1.00 53.66 87 ALA A N 1
ATOM 649 C CA . ALA A 1 87 ? -9.032 26.464 11.284 1.00 53.66 87 ALA A CA 1
ATOM 650 C C . ALA A 1 87 ? -9.624 25.218 10.594 1.00 53.66 87 ALA A C 1
ATOM 652 O O . ALA A 1 87 ? -10.843 25.152 10.438 1.00 53.66 87 ALA A O 1
ATOM 653 N N . PRO A 1 88 ? -8.792 24.242 10.178 1.00 59.16 88 PRO A N 1
ATOM 654 C CA . PRO A 1 88 ? -9.272 23.069 9.454 1.00 59.16 88 PRO A CA 1
ATOM 655 C C . PRO A 1 88 ? -10.360 22.356 10.260 1.00 59.16 88 PRO A C 1
ATOM 657 O O . PRO A 1 88 ? -10.170 22.085 11.449 1.00 59.16 88 PRO A O 1
ATOM 660 N N . ALA A 1 89 ? -11.486 22.060 9.611 1.00 61.38 89 ALA A N 1
ATOM 661 C CA . ALA A 1 89 ? -12.599 21.347 10.201 1.00 61.38 89 ALA A CA 1
ATOM 662 C C . ALA A 1 89 ? -12.102 20.002 10.735 1.00 61.38 89 ALA A C 1
ATOM 664 O O . ALA A 1 89 ? -11.478 19.206 10.024 1.00 61.38 89 ALA A O 1
ATOM 665 N N . GLU A 1 90 ? -12.361 19.760 12.017 1.00 71.75 90 GLU A N 1
ATOM 666 C CA . GLU A 1 90 ? -11.941 18.539 12.683 1.00 71.75 90 GLU A CA 1
ATOM 667 C C . GLU A 1 90 ? -12.672 17.341 12.064 1.00 71.75 90 GLU A C 1
ATOM 669 O O . GLU A 1 90 ? -13.901 17.243 12.088 1.00 71.75 90 GLU A O 1
ATOM 674 N N . VAL A 1 91 ? -11.908 16.427 11.462 1.00 82.31 91 VAL A N 1
ATOM 675 C CA . VAL A 1 91 ? -12.464 15.207 10.875 1.00 82.31 91 VAL A CA 1
ATOM 676 C C . VAL A 1 91 ? -12.739 14.216 12.000 1.00 82.31 91 VAL A C 1
ATOM 678 O O . VAL A 1 91 ? -11.832 13.860 12.752 1.00 82.31 91 VAL A O 1
ATOM 681 N N . ASP A 1 92 ? -13.976 13.719 12.079 1.00 87.19 92 ASP A N 1
ATOM 682 C CA . ASP A 1 92 ? -14.375 12.702 13.055 1.00 87.19 92 ASP A CA 1
ATOM 683 C C . ASP A 1 92 ? -13.384 11.521 13.063 1.00 87.19 92 ASP A C 1
ATOM 685 O O . ASP A 1 92 ? -13.067 10.915 12.032 1.00 87.19 92 ASP A O 1
ATOM 689 N N . THR A 1 93 ? -12.916 11.157 14.259 1.00 86.00 93 THR A N 1
ATOM 690 C CA . THR A 1 93 ? -12.014 10.025 14.490 1.00 86.00 93 THR A CA 1
ATOM 691 C C . THR A 1 93 ? -12.555 8.721 13.897 1.00 86.00 93 THR A C 1
ATOM 693 O O . THR A 1 93 ? -11.774 7.908 13.392 1.00 86.00 93 THR A O 1
ATOM 696 N N . ALA A 1 94 ? -13.872 8.497 13.923 1.00 89.56 94 ALA A N 1
ATOM 697 C CA . ALA A 1 94 ? -14.481 7.321 13.307 1.00 89.56 94 ALA A CA 1
ATOM 698 C C . ALA A 1 94 ? -14.264 7.306 11.785 1.00 89.56 94 ALA A C 1
ATOM 700 O O . ALA A 1 94 ? -13.900 6.269 11.220 1.00 89.56 94 ALA A O 1
ATOM 701 N N . VAL A 1 95 ? -14.404 8.463 11.134 1.00 91.31 95 VAL A N 1
ATOM 702 C CA . VAL A 1 95 ? -14.166 8.630 9.696 1.00 91.31 95 VAL A CA 1
ATOM 703 C C . VAL A 1 95 ? -12.680 8.488 9.369 1.00 91.31 95 VAL A C 1
ATOM 705 O O . VAL A 1 95 ? -12.339 7.800 8.410 1.00 91.31 95 VAL A O 1
ATOM 708 N N . LEU A 1 96 ? -11.775 9.011 10.203 1.00 89.75 96 LEU A N 1
ATOM 709 C CA . LEU A 1 96 ? -10.330 8.805 10.031 1.00 89.75 96 LEU A CA 1
ATOM 710 C C . LEU A 1 96 ? -9.943 7.318 10.068 1.00 89.75 96 LEU A C 1
ATOM 712 O O . LEU A 1 96 ? -9.123 6.877 9.263 1.00 89.75 96 LEU A O 1
ATOM 716 N N . ARG A 1 97 ? -10.558 6.510 10.943 1.00 91.06 97 ARG A N 1
ATOM 717 C CA . ARG A 1 97 ? -10.325 5.051 10.979 1.00 91.06 97 ARG A CA 1
ATOM 718 C C . ARG A 1 97 ? -10.840 4.353 9.721 1.00 91.06 97 ARG A C 1
ATOM 720 O O . ARG A 1 97 ? -10.185 3.439 9.209 1.00 91.06 97 ARG A O 1
ATOM 727 N N . GLN A 1 98 ? -11.998 4.772 9.215 1.00 93.69 98 GLN A N 1
ATOM 728 C CA . GLN A 1 98 ? -12.547 4.272 7.954 1.00 93.69 98 GLN A CA 1
ATOM 729 C C . GLN A 1 98 ? -11.634 4.631 6.776 1.00 93.69 98 GLN A C 1
ATOM 731 O O . GLN A 1 98 ? -11.307 3.761 5.971 1.00 93.69 98 GLN A O 1
ATOM 736 N N . TRP A 1 99 ? -11.144 5.870 6.732 1.00 93.75 99 TRP A N 1
ATOM 737 C CA . TRP A 1 99 ? -10.221 6.360 5.711 1.00 93.75 99 TRP A CA 1
ATOM 738 C C . TRP A 1 99 ? -8.888 5.616 5.736 1.00 93.75 99 TRP A C 1
ATOM 740 O O . TRP A 1 99 ? -8.455 5.096 4.709 1.00 93.75 99 TRP A O 1
ATOM 750 N N . ARG A 1 100 ? -8.287 5.445 6.918 1.00 92.75 100 ARG A N 1
ATOM 751 C CA . ARG A 1 100 ? -7.081 4.627 7.097 1.00 92.75 100 ARG A CA 1
ATOM 752 C C . ARG A 1 100 ? -7.283 3.207 6.566 1.00 92.75 100 ARG A C 1
ATOM 754 O O . ARG A 1 100 ? -6.432 2.682 5.853 1.00 92.75 100 ARG A O 1
ATOM 761 N N . THR A 1 101 ? -8.413 2.585 6.902 1.00 93.88 101 THR A N 1
ATOM 762 C CA . THR A 1 101 ? -8.745 1.221 6.459 1.00 93.88 101 THR A CA 1
ATOM 763 C C . THR A 1 101 ? -8.911 1.158 4.939 1.00 93.88 101 THR A C 1
ATOM 765 O O . THR A 1 101 ? -8.436 0.218 4.305 1.00 93.88 101 THR A O 1
ATOM 768 N N . TRP A 1 102 ? -9.521 2.185 4.344 1.00 93.94 102 TRP A N 1
ATOM 769 C CA . TRP A 1 102 ? -9.673 2.315 2.898 1.00 93.94 102 TRP A CA 1
ATOM 770 C C . TRP A 1 102 ? -8.327 2.449 2.176 1.00 93.94 102 TRP A C 1
ATOM 772 O O . TRP A 1 102 ? -8.071 1.723 1.217 1.00 93.94 102 TRP A O 1
ATOM 782 N N . LEU A 1 103 ? -7.424 3.298 2.679 1.00 92.88 103 LEU A N 1
ATOM 783 C CA . LEU A 1 103 ? -6.065 3.443 2.144 1.00 92.88 103 LEU A CA 1
ATOM 784 C C . LEU A 1 103 ? -5.248 2.154 2.295 1.00 92.88 103 LEU A C 1
ATOM 786 O O . LEU A 1 103 ? -4.511 1.775 1.381 1.00 92.88 103 LEU A O 1
ATOM 790 N N . ALA A 1 104 ? -5.391 1.455 3.425 1.00 91.44 104 ALA A N 1
ATOM 791 C CA . ALA A 1 104 ? -4.730 0.177 3.663 1.00 91.44 104 ALA A CA 1
ATOM 792 C C . ALA A 1 104 ? -5.191 -0.888 2.658 1.00 91.44 104 ALA A C 1
ATOM 794 O O . ALA A 1 104 ? -4.350 -1.555 2.053 1.00 91.44 104 ALA A O 1
ATOM 795 N N . TRP A 1 105 ? -6.506 -1.003 2.443 1.00 91.56 105 TRP A N 1
ATOM 796 C CA . TRP A 1 105 ? -7.080 -1.878 1.423 1.00 91.56 105 TRP A CA 1
ATOM 797 C C . TRP A 1 105 ? -6.555 -1.531 0.025 1.00 91.56 105 TRP A C 1
ATOM 799 O O . TRP A 1 105 ? -6.007 -2.408 -0.641 1.00 91.56 105 TRP A O 1
ATOM 809 N N . PHE A 1 106 ? -6.653 -0.261 -0.384 1.00 90.88 106 PHE A N 1
ATOM 810 C CA . PHE A 1 106 ? -6.212 0.203 -1.703 1.00 90.88 106 PHE A CA 1
ATOM 811 C C . PHE A 1 106 ? -4.744 -0.144 -1.956 1.00 90.88 106 PHE A C 1
ATOM 813 O O . PHE A 1 106 ? -4.383 -0.681 -3.006 1.00 90.88 106 PHE A O 1
ATOM 820 N N . SER A 1 107 ? -3.896 0.135 -0.964 1.00 88.56 107 SER A N 1
ATOM 821 C CA . SER A 1 107 ? -2.467 -0.148 -1.045 1.00 88.56 107 SER A CA 1
ATOM 822 C C . SER A 1 107 ? -2.214 -1.635 -1.238 1.00 88.56 107 SER A C 1
ATOM 824 O O . SER A 1 107 ? -1.431 -2.048 -2.087 1.00 88.56 107 SER A O 1
ATOM 826 N N . PHE A 1 108 ? -2.873 -2.449 -0.419 1.00 85.06 108 PHE A N 1
ATOM 827 C CA . PHE A 1 108 ? -2.652 -3.880 -0.370 1.00 85.06 108 PHE A CA 1
ATOM 828 C C . PHE A 1 108 ? -3.149 -4.582 -1.648 1.00 85.06 108 PHE A C 1
ATOM 830 O O . PHE A 1 108 ? -2.406 -5.374 -2.223 1.00 85.06 108 PHE A O 1
ATOM 837 N N . ASP A 1 109 ? -4.323 -4.209 -2.164 1.00 85.50 109 ASP A N 1
ATOM 838 C CA . ASP A 1 109 ? -4.851 -4.704 -3.446 1.00 85.50 109 ASP A CA 1
ATOM 839 C C . ASP A 1 109 ? -3.941 -4.339 -4.637 1.00 85.50 109 ASP A C 1
ATOM 841 O O . ASP A 1 109 ? -3.661 -5.171 -5.506 1.00 85.50 109 ASP A O 1
ATOM 845 N N . SER A 1 110 ? -3.396 -3.117 -4.634 1.00 85.38 110 SER A N 1
ATOM 846 C CA . SER A 1 110 ? -2.488 -2.644 -5.687 1.00 85.38 110 SER A CA 1
ATOM 847 C C . SER A 1 110 ? -1.184 -3.447 -5.726 1.00 85.38 110 SER A C 1
ATOM 849 O O . SER A 1 110 ? -0.740 -3.856 -6.799 1.00 85.38 110 SER A O 1
ATOM 851 N N . PHE A 1 111 ? -0.579 -3.729 -4.567 1.00 80.75 111 PHE A N 1
ATOM 852 C CA . PHE A 1 111 ? 0.665 -4.506 -4.508 1.00 80.75 111 PHE A CA 1
ATOM 853 C C . PHE A 1 111 ? 0.468 -5.997 -4.809 1.00 80.75 111 PHE A C 1
ATOM 855 O O . PHE A 1 111 ? 1.364 -6.611 -5.387 1.00 80.75 111 PHE A O 1
ATOM 862 N N . LEU A 1 112 ? -0.694 -6.579 -4.488 1.00 78.69 112 LEU A N 1
ATOM 863 C CA . LEU A 1 112 ? -1.021 -7.941 -4.932 1.00 78.69 112 LEU A CA 1
ATOM 864 C C . LEU A 1 112 ? -1.144 -8.027 -6.459 1.00 78.69 112 LEU A C 1
ATOM 866 O O . LEU A 1 112 ? -0.736 -9.018 -7.060 1.00 78.69 112 LEU A O 1
ATOM 870 N N . SER A 1 113 ? -1.651 -6.978 -7.101 1.00 75.50 113 SER A N 1
ATOM 871 C CA . SER A 1 113 ? -1.760 -6.928 -8.564 1.00 75.50 113 SER A CA 1
ATOM 872 C C . SER A 1 113 ? -0.388 -6.748 -9.235 1.00 75.50 113 SER A C 1
ATOM 874 O O . SER A 1 113 ? -0.098 -7.382 -10.246 1.00 75.50 113 SER A O 1
ATOM 876 N N . PHE A 1 114 ? 0.499 -5.954 -8.622 1.00 69.12 114 PHE A N 1
ATOM 877 C CA . PHE A 1 114 ? 1.833 -5.614 -9.137 1.00 69.12 114 PHE A CA 1
ATOM 878 C C . PHE A 1 114 ? 2.799 -6.803 -9.309 1.00 69.12 114 PHE A C 1
ATOM 880 O O . PHE A 1 114 ? 3.644 -6.768 -10.199 1.00 69.12 114 PHE A O 1
ATOM 887 N N . GLY A 1 115 ? 2.679 -7.862 -8.500 1.00 56.78 115 GLY A N 1
ATOM 888 C CA . GLY A 1 115 ? 3.639 -8.979 -8.492 1.00 56.78 115 GLY A CA 1
ATOM 889 C C . GLY A 1 115 ? 3.109 -10.336 -8.964 1.00 56.78 115 GLY A C 1
ATOM 890 O O . GLY A 1 115 ? 3.904 -11.237 -9.225 1.00 56.78 115 GLY A O 1
ATOM 891 N N . PHE A 1 116 ? 1.787 -10.513 -9.067 1.00 53.88 116 PHE A N 1
ATOM 892 C CA . PHE A 1 116 ? 1.179 -11.845 -9.216 1.00 53.88 116 PHE A CA 1
ATOM 893 C C . PHE A 1 116 ? 0.314 -12.017 -10.473 1.00 53.88 116 PHE A C 1
ATOM 895 O O . PHE A 1 116 ? -0.327 -13.058 -10.625 1.00 53.88 116 PHE A O 1
ATOM 902 N N . GLY A 1 117 ? 0.270 -11.020 -11.368 1.00 57.78 117 GLY A N 1
ATOM 903 C CA . GLY A 1 117 ? -0.574 -11.065 -12.572 1.00 57.78 117 GLY A CA 1
ATOM 904 C C . GLY A 1 117 ? -2.068 -11.161 -12.247 1.00 57.78 117 GLY A C 1
ATOM 905 O O . GLY A 1 117 ? -2.854 -11.677 -13.040 1.00 57.78 117 GLY A O 1
ATOM 906 N N . ARG A 1 118 ? -2.451 -10.732 -11.040 1.00 72.38 118 ARG A N 1
ATOM 907 C CA . ARG A 1 118 ? -3.843 -10.684 -10.606 1.00 72.38 118 ARG A CA 1
ATOM 908 C C . ARG A 1 118 ? -4.459 -9.386 -11.130 1.00 72.38 118 ARG A C 1
ATOM 910 O O . ARG A 1 118 ? -3.844 -8.337 -10.939 1.00 72.38 118 ARG A O 1
ATOM 917 N N . PRO A 1 119 ? -5.652 -9.436 -11.743 1.00 72.44 119 PRO A N 1
ATOM 918 C CA . PRO A 1 119 ? -6.329 -8.224 -12.167 1.00 72.44 119 PRO A CA 1
ATOM 919 C C . PRO A 1 119 ? -6.714 -7.407 -10.935 1.00 72.44 119 PRO A C 1
ATOM 921 O O . PRO A 1 119 ? -7.105 -7.961 -9.898 1.00 72.44 119 PRO A O 1
ATOM 924 N N . GLN A 1 120 ? -6.624 -6.086 -11.061 1.00 70.62 120 GLN A N 1
ATOM 925 C CA . GLN A 1 120 ? -6.996 -5.184 -9.975 1.00 70.62 120 GLN A CA 1
ATOM 926 C C . GLN A 1 120 ? -8.460 -5.382 -9.583 1.00 70.62 120 GLN A C 1
ATOM 928 O O . GLN A 1 120 ? -9.344 -5.424 -10.442 1.00 70.62 120 GLN A O 1
ATOM 933 N N . SER A 1 121 ? -8.742 -5.436 -8.277 1.00 69.44 121 SER A N 1
ATOM 934 C CA . SER A 1 121 ? -10.116 -5.624 -7.793 1.00 69.44 121 SER A CA 1
ATOM 935 C C . SER A 1 121 ? -11.011 -4.425 -8.120 1.00 69.44 121 SER A C 1
ATOM 937 O O . SER A 1 121 ? -12.238 -4.533 -8.097 1.00 69.44 121 SER A O 1
ATOM 939 N N . THR A 1 122 ? -10.418 -3.260 -8.402 1.00 65.88 122 THR A N 1
ATOM 940 C CA . THR A 1 122 ? -11.138 -2.039 -8.776 1.00 65.88 122 THR A CA 1
ATOM 941 C C . THR A 1 122 ? -10.326 -1.214 -9.764 1.00 65.88 122 THR A C 1
ATOM 943 O O . THR A 1 122 ? -9.144 -0.999 -9.535 1.00 65.88 122 THR A O 1
ATOM 946 N N . GLN A 1 123 ? -10.951 -0.685 -10.821 1.00 64.31 123 GLN A N 1
ATOM 947 C CA . GLN A 1 123 ? -10.285 0.182 -11.809 1.00 64.31 123 GLN A CA 1
ATOM 948 C C . GLN A 1 123 ? -10.521 1.687 -11.569 1.00 64.31 123 GLN A C 1
ATOM 950 O O . GLN A 1 123 ? -9.695 2.492 -11.984 1.00 64.31 123 GLN A O 1
ATOM 955 N N . PHE A 1 124 ? -11.559 2.062 -10.810 1.00 60.50 124 PHE A N 1
ATOM 956 C CA . PHE A 1 124 ? -12.058 3.449 -10.731 1.00 60.50 124 PHE A CA 1
ATOM 957 C C . PHE A 1 124 ? -11.954 4.111 -9.350 1.00 60.50 124 PHE A C 1
ATOM 959 O O . PHE A 1 124 ? -12.477 5.203 -9.152 1.00 60.50 124 PHE A O 1
ATOM 966 N N . GLU A 1 125 ? -11.339 3.453 -8.370 1.00 69.38 125 GLU A N 1
ATOM 967 C CA . GLU A 1 125 ? -11.275 4.006 -7.015 1.00 69.38 125 GLU A CA 1
ATOM 968 C C . GLU A 1 125 ? -10.133 5.019 -6.913 1.00 69.38 125 GLU A C 1
ATOM 970 O O . GLU A 1 125 ? -8.959 4.653 -6.988 1.00 69.38 125 GLU A O 1
ATOM 975 N N . SER A 1 126 ? -10.484 6.292 -6.732 1.00 69.69 126 SER A N 1
ATOM 976 C CA . SER A 1 126 ? -9.541 7.341 -6.353 1.00 69.69 126 SER A CA 1
ATOM 977 C C . SER A 1 126 ? -9.346 7.352 -4.840 1.00 69.69 126 SER A C 1
ATOM 979 O O . SER A 1 126 ? -10.300 7.201 -4.073 1.00 69.69 126 SER A O 1
ATOM 981 N N . ILE A 1 127 ? -8.114 7.593 -4.411 1.00 84.94 127 ILE A N 1
ATOM 982 C CA . ILE A 1 127 ? -7.782 7.885 -3.020 1.00 84.94 127 ILE A CA 1
ATOM 983 C C . ILE A 1 127 ? -7.255 9.314 -2.915 1.00 84.94 127 ILE A C 1
ATOM 985 O O . ILE A 1 127 ? -6.706 9.840 -3.879 1.00 84.94 127 ILE A O 1
ATOM 989 N N . ASP A 1 128 ? -7.412 9.924 -1.744 1.00 86.56 128 ASP A N 1
ATOM 990 C CA . ASP A 1 128 ? -6.780 11.203 -1.414 1.00 86.56 128 ASP A CA 1
ATOM 991 C C . ASP A 1 128 ? -5.933 11.009 -0.148 1.00 86.56 128 ASP A C 1
ATOM 993 O O . ASP A 1 128 ? -6.380 11.185 0.986 1.00 86.56 128 ASP A O 1
ATOM 997 N N . ASP A 1 129 ? -4.715 10.506 -0.339 1.00 86.69 129 ASP A N 1
ATOM 998 C CA . ASP A 1 129 ? -3.752 10.282 0.743 1.00 86.69 129 ASP A CA 1
ATOM 999 C C . ASP A 1 129 ? -3.206 11.598 1.325 1.00 86.69 129 ASP A C 1
ATOM 1001 O O . ASP A 1 129 ? -2.862 11.648 2.506 1.00 86.69 129 ASP A O 1
ATOM 1005 N N . GLN A 1 130 ? -3.175 12.672 0.528 1.00 87.19 130 GLN A N 1
ATOM 1006 C CA . GLN A 1 130 ? -2.681 13.986 0.939 1.00 87.19 130 GLN A CA 1
ATOM 1007 C C . GLN A 1 130 ? -3.665 14.669 1.885 1.00 87.19 130 GLN A C 1
ATOM 1009 O O . GLN A 1 130 ? -3.260 15.171 2.934 1.00 87.19 130 GLN A O 1
ATOM 1014 N N . ALA A 1 131 ? -4.962 14.654 1.561 1.00 87.81 131 ALA A N 1
ATOM 1015 C CA . ALA A 1 131 ? -5.998 15.164 2.451 1.00 87.81 131 ALA A CA 1
ATOM 1016 C C . ALA A 1 131 ? -6.047 14.362 3.758 1.00 87.81 131 ALA A C 1
ATOM 1018 O O . ALA A 1 131 ? -6.136 14.960 4.831 1.00 87.81 131 ALA A O 1
ATOM 1019 N N . PHE A 1 132 ? -5.892 13.034 3.687 1.00 89.81 132 PHE A N 1
ATOM 1020 C CA . PHE A 1 132 ? -5.780 12.191 4.878 1.00 89.81 132 PHE A CA 1
ATOM 1021 C C . PHE A 1 132 ? -4.585 12.594 5.746 1.00 89.81 132 PHE A C 1
ATOM 1023 O O . PHE A 1 132 ? -4.741 12.838 6.941 1.00 89.81 132 PHE A O 1
ATOM 1030 N N . LEU A 1 133 ? -3.391 12.698 5.156 1.00 87.81 133 LEU A N 1
ATOM 1031 C CA . LEU A 1 133 ? -2.181 13.053 5.890 1.00 87.81 133 LEU A CA 1
ATOM 1032 C C . LEU A 1 133 ? -2.291 14.453 6.502 1.00 87.81 133 LEU A C 1
ATOM 1034 O O . LEU A 1 133 ? -1.942 14.635 7.666 1.00 87.81 133 LEU A O 1
ATOM 1038 N N . LYS A 1 134 ? -2.841 15.422 5.761 1.00 85.88 134 LYS A N 1
ATOM 1039 C CA . LYS A 1 134 ? -3.104 16.775 6.263 1.00 85.88 134 LYS A CA 1
ATOM 1040 C C . LYS A 1 134 ? -4.047 16.749 7.466 1.00 85.88 134 LYS A C 1
ATOM 1042 O O . LYS A 1 134 ? -3.717 17.351 8.481 1.00 85.88 134 LYS A O 1
ATOM 1047 N N . ALA A 1 135 ? -5.162 16.022 7.377 1.00 84.75 135 ALA A N 1
ATOM 1048 C CA . ALA A 1 135 ? -6.114 15.874 8.479 1.00 84.75 135 ALA A CA 1
ATOM 1049 C C . ALA A 1 135 ? -5.497 15.176 9.705 1.00 84.75 135 ALA A C 1
ATOM 1051 O O . ALA A 1 135 ? -5.895 15.425 10.838 1.00 84.75 135 ALA A O 1
ATOM 1052 N N . ARG A 1 136 ? -4.504 14.300 9.507 1.00 84.44 136 ARG A N 1
ATOM 1053 C CA . ARG A 1 136 ? -3.788 13.636 10.608 1.00 84.44 136 ARG A CA 1
ATOM 1054 C C . ARG A 1 136 ? -2.701 14.500 11.237 1.00 84.44 136 ARG A C 1
ATOM 1056 O O . ARG A 1 136 ? -2.512 14.424 12.448 1.00 84.44 136 ARG A O 1
ATOM 1063 N N . LEU A 1 137 ? -1.993 15.292 10.437 1.00 81.75 137 LEU A N 1
ATOM 1064 C CA . LEU A 1 137 ? -0.896 16.152 10.886 1.00 81.75 137 LEU A CA 1
ATOM 1065 C C . LEU A 1 137 ? -1.360 17.532 11.372 1.00 81.75 137 LEU A C 1
ATOM 1067 O O . LEU A 1 137 ? -0.563 18.253 11.964 1.00 81.75 137 LEU A O 1
ATOM 1071 N N . SER A 1 138 ? -2.625 17.907 11.158 1.00 77.12 138 SER A N 1
ATOM 1072 C CA . SER A 1 138 ? -3.207 19.144 11.699 1.00 77.12 138 SER A CA 1
ATOM 1073 C C . SER A 1 138 ? -3.427 19.105 13.213 1.00 77.12 138 SER A C 1
ATOM 1075 O O . SER A 1 138 ? -3.653 20.149 13.821 1.00 77.12 138 SER A O 1
ATOM 1077 N N . HIS A 1 139 ? -3.356 17.926 13.833 1.00 69.38 139 HIS A N 1
ATOM 1078 C CA . HIS A 1 139 ? -3.458 17.771 15.280 1.00 69.38 139 HIS A CA 1
ATOM 1079 C C . HIS A 1 139 ? -2.088 17.889 15.969 1.00 69.38 139 HIS A C 1
ATOM 1081 O O . HIS A 1 139 ? -1.065 17.547 15.369 1.00 69.38 139 HIS A O 1
ATOM 1087 N N . PRO A 1 140 ? -2.044 18.326 17.245 1.00 73.69 140 PRO A N 1
ATOM 1088 C CA . PRO A 1 140 ? -0.804 18.396 18.008 1.00 73.69 140 PRO A CA 1
ATOM 1089 C C . PRO A 1 140 ? -0.066 17.058 18.007 1.00 73.69 140 PRO A C 1
ATOM 1091 O O . PRO A 1 140 ? -0.672 16.001 18.208 1.00 73.69 140 PRO A O 1
ATOM 1094 N N . LEU A 1 141 ? 1.255 17.109 17.817 1.00 77.12 141 LEU A N 1
ATOM 1095 C CA . LEU A 1 141 ? 2.072 15.903 17.811 1.00 77.12 141 LEU A CA 1
ATOM 1096 C C . LEU A 1 141 ? 1.960 15.184 19.166 1.00 77.12 141 LEU A C 1
ATOM 1098 O O . LEU A 1 141 ? 2.231 15.785 20.211 1.00 77.12 141 LEU A O 1
ATOM 1102 N N . PRO A 1 142 ? 1.569 13.899 19.174 1.00 80.06 142 PRO A N 1
ATOM 1103 C CA . PRO A 1 142 ? 1.469 13.131 20.401 1.00 80.06 142 PRO A CA 1
ATOM 1104 C C . PRO A 1 142 ? 2.857 12.907 21.004 1.00 80.06 142 PRO A C 1
ATOM 1106 O O . PRO A 1 142 ? 3.861 12.818 20.295 1.00 80.06 142 PRO A O 1
ATOM 1109 N N . ARG A 1 143 ? 2.912 12.754 22.332 1.00 81.25 143 ARG A N 1
ATOM 1110 C CA . ARG A 1 143 ? 4.166 12.427 23.024 1.00 81.25 143 ARG A CA 1
ATOM 1111 C C . ARG A 1 143 ? 4.738 11.104 22.482 1.00 81.25 143 ARG A C 1
ATOM 1113 O O . ARG A 1 143 ? 3.975 10.135 22.387 1.00 81.25 143 ARG A O 1
ATOM 1120 N N . PRO A 1 144 ? 6.043 11.032 22.163 1.00 80.75 144 PRO A N 1
ATOM 1121 C CA . PRO A 1 144 ? 6.678 9.797 21.710 1.00 80.75 144 PRO A CA 1
ATOM 1122 C C . PRO A 1 144 ? 6.454 8.634 22.684 1.00 80.75 144 PRO A C 1
ATOM 1124 O O . PRO A 1 144 ? 6.457 8.826 23.899 1.00 80.75 144 PRO A O 1
ATOM 1127 N N . GLY A 1 145 ? 6.240 7.430 22.152 1.00 77.81 145 GLY A N 1
ATOM 1128 C CA . GLY A 1 145 ? 6.007 6.213 22.941 1.00 77.81 145 GLY A CA 1
ATOM 1129 C C . GLY A 1 145 ? 4.564 6.023 23.424 1.00 77.81 145 GLY A C 1
ATOM 1130 O O . GLY A 1 145 ? 4.237 4.977 23.974 1.00 77.81 145 GLY A O 1
ATOM 1131 N N . THR A 1 146 ? 3.671 6.990 23.190 1.00 81.88 146 THR A N 1
ATOM 1132 C CA . THR A 1 146 ? 2.236 6.839 23.485 1.00 81.88 146 THR A CA 1
ATOM 1133 C C . THR A 1 146 ? 1.497 6.093 22.372 1.00 81.88 146 THR A C 1
ATOM 1135 O O . THR A 1 146 ? 1.908 6.117 21.209 1.00 81.88 146 THR A O 1
ATOM 1138 N N . GLN A 1 147 ? 0.341 5.505 22.691 1.00 79.25 147 GLN A N 1
ATOM 1139 C CA . GLN A 1 147 ? -0.545 4.873 21.702 1.00 79.25 147 GLN A CA 1
ATOM 1140 C C . GLN A 1 147 ? -0.939 5.835 20.567 1.00 79.25 147 GLN A C 1
ATOM 1142 O O . GLN A 1 147 ? -0.994 5.439 19.404 1.00 79.25 147 GLN A O 1
ATOM 1147 N N . ALA A 1 148 ? -1.140 7.118 20.881 1.00 79.62 148 ALA A N 1
ATOM 1148 C CA . ALA A 1 148 ? -1.417 8.148 19.884 1.00 79.62 148 ALA A CA 1
ATOM 1149 C C . ALA A 1 148 ? -0.237 8.357 18.915 1.00 79.62 148 ALA A C 1
ATOM 1151 O O . ALA A 1 148 ? -0.456 8.502 17.713 1.00 79.62 148 ALA A O 1
ATOM 1152 N N . SER A 1 149 ? 1.011 8.298 19.403 1.00 80.00 149 SER A N 1
ATOM 1153 C CA . SER A 1 149 ? 2.203 8.376 18.542 1.00 80.00 149 SER A CA 1
ATOM 1154 C C . SER A 1 149 ? 2.361 7.157 17.632 1.00 80.00 149 SER A C 1
ATOM 1156 O O . SER A 1 149 ? 2.637 7.318 16.446 1.00 80.00 149 SER A O 1
ATOM 1158 N N . LEU A 1 150 ? 2.073 5.951 18.134 1.00 79.75 150 LEU A N 1
ATOM 1159 C CA . LEU A 1 150 ? 2.068 4.730 17.320 1.00 79.75 150 LEU A CA 1
ATOM 1160 C C . LEU A 1 150 ? 0.985 4.773 16.234 1.00 79.75 150 LEU A C 1
ATOM 1162 O O . LEU A 1 150 ? 1.233 4.389 15.090 1.00 79.75 150 LEU A O 1
ATOM 1166 N N . SER A 1 151 ? -0.203 5.277 16.581 1.00 82.44 151 SER A N 1
ATOM 1167 C CA . SER A 1 151 ? -1.299 5.483 15.632 1.00 82.44 151 SER A CA 1
ATOM 1168 C C . SER A 1 151 ? -0.884 6.433 14.507 1.00 82.44 151 SER A C 1
ATOM 1170 O O . SER A 1 151 ? -1.021 6.071 13.337 1.00 82.44 151 SER A O 1
ATOM 1172 N N . LEU A 1 152 ? -0.281 7.580 14.855 1.00 83.75 152 LEU A N 1
ATOM 1173 C CA . LEU A 1 152 ? 0.211 8.573 13.898 1.00 83.75 152 LEU A CA 1
ATOM 1174 C C . LEU A 1 152 ? 1.292 8.012 12.962 1.00 83.75 152 LEU A C 1
ATOM 1176 O O . LEU A 1 152 ? 1.191 8.200 11.752 1.00 83.75 152 LEU A O 1
ATOM 1180 N N . TYR A 1 153 ? 2.291 7.295 13.486 1.00 85.38 153 TYR A N 1
ATOM 1181 C CA . TYR A 1 153 ? 3.313 6.653 12.647 1.00 85.38 153 TYR A CA 1
ATOM 1182 C C . TYR A 1 153 ? 2.703 5.612 11.705 1.00 85.38 153 TYR A C 1
ATOM 1184 O O . TYR A 1 153 ? 3.086 5.507 10.540 1.00 85.38 153 TYR A O 1
ATOM 1192 N N . GLY A 1 154 ? 1.703 4.871 12.188 1.00 84.44 154 GLY A N 1
ATOM 1193 C CA . GLY A 1 154 ? 0.924 3.961 11.358 1.00 84.44 154 GLY A CA 1
ATOM 1194 C C . GLY A 1 154 ? 0.151 4.681 10.249 1.00 84.44 154 GLY A C 1
ATOM 1195 O O . GLY A 1 154 ? 0.150 4.211 9.116 1.00 84.44 154 GLY A O 1
ATOM 1196 N N . ASP A 1 155 ? -0.471 5.823 10.543 1.00 88.19 155 ASP A N 1
ATOM 1197 C CA . ASP A 1 155 ? -1.203 6.619 9.549 1.00 88.19 155 ASP A CA 1
ATOM 1198 C C . ASP A 1 155 ? -0.265 7.195 8.486 1.00 88.19 155 ASP A C 1
ATOM 1200 O O . ASP A 1 155 ? -0.555 7.092 7.295 1.00 88.19 155 ASP A O 1
ATOM 1204 N N . ALA A 1 156 ? 0.887 7.727 8.901 1.00 89.12 156 ALA A N 1
ATOM 1205 C CA . ALA A 1 156 ? 1.916 8.213 7.989 1.00 89.12 156 ALA A CA 1
ATOM 1206 C C . ALA A 1 156 ? 2.445 7.090 7.087 1.00 89.12 156 ALA A C 1
ATOM 1208 O O . ALA A 1 156 ? 2.546 7.269 5.875 1.00 89.12 156 ALA A O 1
ATOM 1209 N N . TYR A 1 157 ? 2.707 5.904 7.648 1.00 89.50 157 TYR A N 1
ATOM 1210 C CA . TYR A 1 157 ? 3.108 4.739 6.860 1.00 89.50 157 TYR A CA 1
ATOM 1211 C C . TYR A 1 157 ? 2.029 4.314 5.856 1.00 89.50 157 TYR A C 1
ATOM 1213 O O . TYR A 1 157 ? 2.351 4.012 4.708 1.00 89.50 157 TYR A O 1
ATOM 1221 N N . ILE A 1 158 ? 0.750 4.315 6.246 1.00 90.12 158 ILE A N 1
ATOM 1222 C CA . ILE A 1 158 ? -0.352 3.978 5.336 1.00 90.12 158 ILE A CA 1
ATOM 1223 C C . ILE A 1 158 ? -0.499 5.016 4.223 1.00 90.12 158 ILE A C 1
ATOM 1225 O O . ILE A 1 158 ? -0.671 4.619 3.073 1.00 90.12 158 ILE A O 1
ATOM 1229 N N . ALA A 1 159 ? -0.368 6.309 4.522 1.00 92.31 159 ALA A N 1
ATOM 1230 C CA . ALA A 1 159 ? -0.365 7.360 3.506 1.00 92.31 159 ALA A CA 1
ATOM 1231 C C . ALA A 1 159 ? 0.808 7.188 2.526 1.00 92.31 159 ALA A C 1
ATOM 1233 O O . ALA A 1 159 ? 0.604 7.156 1.313 1.00 92.31 159 ALA A O 1
ATOM 1234 N N . ALA A 1 160 ? 2.021 6.967 3.046 1.00 92.31 160 ALA A N 1
ATOM 1235 C CA . ALA A 1 160 ? 3.210 6.707 2.237 1.00 92.31 160 ALA A CA 1
ATOM 1236 C C . ALA A 1 160 ? 3.020 5.488 1.326 1.00 92.31 160 ALA A C 1
ATOM 1238 O O . ALA A 1 160 ? 3.302 5.538 0.128 1.00 92.31 160 ALA A O 1
ATOM 1239 N N . LYS A 1 161 ? 2.495 4.392 1.881 1.00 90.75 161 LYS A N 1
ATOM 1240 C CA . LYS A 1 161 ? 2.234 3.155 1.145 1.00 90.75 161 LYS A CA 1
ATOM 1241 C C . LYS A 1 161 ? 1.155 3.342 0.076 1.00 90.75 161 LYS A C 1
ATOM 1243 O O . LYS A 1 161 ? 1.298 2.796 -1.014 1.00 90.75 161 LYS A O 1
ATOM 1248 N N . ALA A 1 162 ? 0.119 4.125 0.362 1.00 92.38 162 ALA A N 1
ATOM 1249 C CA . ALA A 1 162 ? -0.949 4.428 -0.580 1.00 92.38 162 ALA A CA 1
ATOM 1250 C C . ALA A 1 162 ? -0.436 5.244 -1.774 1.00 92.38 162 ALA A C 1
ATOM 1252 O O . ALA A 1 162 ? -0.718 4.884 -2.914 1.00 92.38 162 ALA A O 1
ATOM 1253 N N . GLN A 1 163 ? 0.412 6.250 -1.539 1.00 93.25 163 GLN A N 1
ATOM 1254 C CA . GLN A 1 163 ? 1.083 6.998 -2.612 1.00 93.25 163 GLN A CA 1
ATOM 1255 C C . GLN A 1 163 ? 1.946 6.093 -3.490 1.00 93.25 163 GLN A C 1
ATOM 1257 O O . GLN A 1 163 ? 1.884 6.155 -4.718 1.00 93.25 163 GLN A O 1
ATOM 1262 N N . LEU A 1 164 ? 2.726 5.209 -2.865 1.00 92.81 164 LEU A N 1
ATOM 1263 C CA . LEU A 1 164 ? 3.556 4.256 -3.593 1.00 92.81 164 LEU A CA 1
ATOM 1264 C C . LEU A 1 164 ? 2.701 3.283 -4.419 1.00 92.81 164 LEU A C 1
ATOM 1266 O O . LEU A 1 164 ? 3.032 2.968 -5.563 1.00 92.81 164 LEU A O 1
ATOM 1270 N N . ALA A 1 165 ? 1.567 2.849 -3.866 1.00 91.06 165 ALA A N 1
ATOM 1271 C CA . ALA A 1 165 ? 0.604 2.001 -4.551 1.00 91.06 165 ALA A CA 1
ATOM 1272 C C . ALA A 1 165 ? -0.009 2.678 -5.786 1.00 91.06 165 ALA A C 1
ATOM 1274 O O . ALA A 1 165 ? -0.269 1.986 -6.764 1.00 91.06 165 ALA A O 1
ATOM 1275 N N . VAL A 1 166 ? -0.174 4.007 -5.806 1.00 91.69 166 VAL A N 1
ATOM 1276 C CA . VAL A 1 166 ? -0.606 4.738 -7.014 1.00 91.69 166 VAL A CA 1
ATOM 1277 C C . VAL A 1 166 ? 0.426 4.604 -8.141 1.00 91.69 166 VAL A C 1
ATOM 1279 O O . VAL A 1 166 ? 0.048 4.413 -9.301 1.00 91.69 166 VAL A O 1
ATOM 1282 N N . VAL A 1 167 ? 1.725 4.656 -7.826 1.00 92.06 167 VAL A N 1
ATOM 1283 C CA . VAL A 1 167 ? 2.799 4.445 -8.816 1.00 92.06 167 VAL A CA 1
ATOM 1284 C C . VAL A 1 167 ? 2.784 2.996 -9.314 1.00 92.06 167 VAL A C 1
ATOM 1286 O O . VAL A 1 167 ? 2.747 2.764 -10.521 1.00 92.06 167 VAL A O 1
ATOM 1289 N N . ALA A 1 168 ? 2.712 2.023 -8.399 1.00 88.75 168 ALA A N 1
ATOM 1290 C CA . ALA A 1 168 ? 2.614 0.602 -8.744 1.00 88.75 168 ALA A CA 1
ATOM 1291 C C . ALA A 1 168 ? 1.379 0.297 -9.612 1.00 88.75 168 ALA A C 1
ATOM 1293 O O . ALA A 1 168 ? 1.460 -0.424 -10.603 1.00 88.75 168 ALA A O 1
ATOM 1294 N N . ARG A 1 169 ? 0.235 0.898 -9.286 1.00 88.00 169 ARG A N 1
ATOM 1295 C CA . ARG A 1 169 ? -1.012 0.772 -10.041 1.00 88.00 169 ARG A CA 1
ATOM 1296 C C . ARG A 1 169 ? -0.914 1.377 -11.436 1.00 88.00 169 ARG A C 1
ATOM 1298 O O . ARG A 1 169 ? -1.415 0.767 -12.375 1.00 88.00 169 ARG A O 1
ATOM 1305 N N . SER A 1 170 ? -0.257 2.531 -11.570 1.00 89.19 170 SER A N 1
ATOM 1306 C CA . SER A 1 170 ? -0.006 3.163 -12.874 1.00 89.19 170 SER A CA 1
ATOM 1307 C C . SER A 1 170 ? 0.804 2.230 -13.778 1.00 89.19 170 SER A C 1
ATOM 1309 O O . SER A 1 170 ? 0.457 2.052 -14.941 1.00 89.19 170 SER A O 1
ATOM 1311 N N . PHE A 1 171 ? 1.826 1.570 -13.221 1.00 86.62 171 PHE A N 1
ATOM 1312 C CA . PHE A 1 171 ? 2.609 0.563 -13.935 1.00 86.62 171 PHE A CA 1
ATOM 1313 C C . PHE A 1 171 ? 1.757 -0.630 -14.381 1.00 86.62 171 PHE A C 1
ATOM 1315 O O . PHE A 1 171 ? 1.766 -0.972 -15.557 1.00 86.62 171 PHE A O 1
ATOM 1322 N N . VAL A 1 172 ? 0.987 -1.238 -13.470 1.00 84.62 172 VAL A N 1
ATOM 1323 C CA . VAL A 1 172 ? 0.150 -2.414 -13.784 1.00 84.62 172 VAL A CA 1
ATOM 1324 C C . VAL A 1 172 ? -0.878 -2.104 -14.863 1.00 84.62 172 VAL A C 1
ATOM 1326 O O . VAL A 1 172 ? -0.957 -2.835 -15.842 1.00 84.62 172 VAL A O 1
ATOM 1329 N N . LEU A 1 173 ? -1.636 -1.014 -14.708 1.00 84.75 173 LEU A N 1
ATOM 1330 C CA . LEU A 1 173 ? -2.672 -0.636 -15.672 1.00 84.75 173 LEU A CA 1
ATOM 1331 C C . LEU A 1 173 ? -2.079 -0.359 -17.050 1.00 84.75 173 LEU A C 1
ATOM 1333 O O . LEU A 1 173 ? -2.666 -0.730 -18.061 1.00 84.75 173 LEU A O 1
ATOM 1337 N N . TRP A 1 174 ? -0.901 0.264 -17.094 1.00 84.50 174 TRP A N 1
ATOM 1338 C CA . TRP A 1 174 ? -0.209 0.474 -18.353 1.00 84.50 174 TRP A CA 1
ATOM 1339 C C . TRP A 1 174 ? 0.191 -0.858 -18.997 1.00 84.50 174 TRP A C 1
ATOM 1341 O O . TRP A 1 174 ? -0.079 -1.060 -20.175 1.00 84.50 174 TRP A O 1
ATOM 1351 N N . VAL A 1 175 ? 0.764 -1.795 -18.233 1.00 80.56 175 VAL A N 1
ATOM 1352 C CA . VAL A 1 175 ? 1.148 -3.127 -18.738 1.00 80.56 175 VAL A CA 1
ATOM 1353 C C . VAL A 1 175 ? -0.064 -3.902 -19.262 1.00 80.56 175 VAL A C 1
ATOM 1355 O O . VAL A 1 175 ? 0.018 -4.511 -20.328 1.00 80.56 175 VAL A O 1
ATOM 1358 N N . GLU A 1 176 ? -1.187 -3.868 -18.542 1.00 80.50 176 GLU A N 1
ATOM 1359 C CA . GLU A 1 176 ? -2.447 -4.491 -18.966 1.00 80.50 176 GLU A CA 1
ATOM 1360 C C . GLU A 1 176 ? -2.982 -3.870 -20.264 1.00 80.50 176 GLU A C 1
ATOM 1362 O O . GLU A 1 176 ? -3.407 -4.591 -21.167 1.00 80.50 176 GLU A O 1
ATOM 1367 N N . GLU A 1 177 ? -2.917 -2.543 -20.393 1.00 82.56 177 GLU A N 1
ATOM 1368 C CA . GLU A 1 177 ? -3.348 -1.844 -21.603 1.00 82.56 177 GLU A CA 1
ATOM 1369 C C . GLU A 1 177 ? -2.471 -2.199 -22.810 1.00 82.56 177 GLU A C 1
ATOM 1371 O O . GLU A 1 177 ? -2.999 -2.461 -23.890 1.00 82.56 177 GLU A O 1
ATOM 1376 N N . GLN A 1 178 ? -1.150 -2.309 -22.634 1.00 79.50 178 GLN A N 1
ATOM 1377 C CA . GLN A 1 178 ? -0.252 -2.762 -23.704 1.00 79.50 178 GLN A CA 1
ATOM 1378 C C . GLN A 1 178 ? -0.513 -4.216 -24.110 1.00 79.50 178 GLN A C 1
ATOM 1380 O O . GLN A 1 178 ? -0.470 -4.559 -25.290 1.00 79.50 178 GLN A O 1
ATOM 1385 N N . ALA A 1 179 ? -0.845 -5.089 -23.156 1.00 77.19 179 ALA A N 1
ATOM 1386 C CA . ALA A 1 179 ? -1.221 -6.464 -23.478 1.00 77.19 179 ALA A CA 1
ATOM 1387 C C . ALA A 1 179 ? -2.489 -6.538 -24.354 1.00 77.19 179 ALA A C 1
ATOM 1389 O O . ALA A 1 179 ? -2.644 -7.485 -25.124 1.00 77.19 179 ALA A O 1
ATOM 1390 N N . ARG A 1 180 ? -3.381 -5.541 -24.256 1.00 79.12 180 ARG A N 1
ATOM 1391 C CA . ARG A 1 180 ? -4.634 -5.453 -25.021 1.00 79.12 180 ARG A CA 1
ATOM 1392 C C . ARG A 1 180 ? -4.473 -4.744 -26.368 1.00 79.12 180 ARG A C 1
ATOM 1394 O O . ARG A 1 180 ? -5.086 -5.167 -27.345 1.00 79.12 180 ARG A O 1
ATOM 1401 N N . SER A 1 181 ? -3.683 -3.675 -26.404 1.00 80.81 181 SER A N 1
ATOM 1402 C CA . SER A 1 181 ? -3.548 -2.770 -27.555 1.00 80.81 181 SER A CA 1
ATOM 1403 C C . SER A 1 181 ? -2.348 -3.093 -28.460 1.00 80.81 181 SER A C 1
ATOM 1405 O O . SER A 1 181 ? -2.226 -2.516 -29.538 1.00 80.81 181 SER A O 1
ATOM 1407 N N . GLY A 1 182 ? -1.510 -4.063 -28.075 1.00 74.12 182 GLY A N 1
ATOM 1408 C CA . GLY A 1 182 ? -0.293 -4.450 -28.792 1.00 74.12 182 GLY A CA 1
ATOM 1409 C C . GLY A 1 182 ? 0.964 -3.829 -28.170 1.00 74.12 182 GLY A C 1
ATOM 1410 O O . GLY A 1 182 ? 0.859 -2.928 -27.339 1.00 74.12 182 GLY A O 1
ATOM 1411 N N . PRO A 1 183 ? 2.168 -4.322 -28.521 1.00 74.38 183 PRO A N 1
ATOM 1412 C CA . PRO A 1 183 ? 3.404 -3.815 -27.938 1.00 74.38 183 PRO A CA 1
ATOM 1413 C C . PRO A 1 183 ? 3.574 -2.319 -28.262 1.00 74.38 183 PRO A C 1
ATOM 1415 O O . PRO A 1 183 ? 3.425 -1.937 -29.426 1.00 74.38 183 PRO A O 1
ATOM 1418 N N . PRO A 1 184 ? 3.900 -1.477 -27.266 1.00 74.25 184 PRO A N 1
ATOM 1419 C CA . PRO A 1 184 ? 4.135 -0.058 -27.490 1.00 74.25 184 PRO A CA 1
ATOM 1420 C C . PRO A 1 184 ? 5.390 0.143 -28.330 1.00 74.25 184 PRO A C 1
ATOM 1422 O O . PRO A 1 184 ? 6.307 -0.684 -28.323 1.00 74.25 184 PRO A O 1
ATOM 1425 N N . ASP A 1 185 ? 5.472 1.292 -28.992 1.00 79.44 185 ASP A N 1
ATOM 1426 C CA . ASP A 1 185 ? 6.739 1.768 -29.520 1.00 79.44 185 ASP A CA 1
ATOM 1427 C C . ASP A 1 185 ? 7.747 1.965 -28.374 1.00 79.44 185 ASP A C 1
ATOM 1429 O O . ASP A 1 185 ? 7.409 2.368 -27.253 1.00 79.44 185 ASP A O 1
ATOM 1433 N N . SER A 1 186 ? 9.018 1.679 -28.660 1.00 78.31 186 SER A N 1
ATOM 1434 C CA . SER A 1 186 ? 10.099 1.744 -27.671 1.00 78.31 186 SER A CA 1
ATOM 1435 C C . SER A 1 186 ? 10.185 3.112 -26.984 1.00 78.31 186 SER A C 1
ATOM 1437 O O . SER A 1 186 ? 10.532 3.190 -25.806 1.00 78.31 186 SER A O 1
ATOM 1439 N N . GLN A 1 187 ? 9.850 4.196 -27.690 1.00 81.62 187 GLN A N 1
ATOM 1440 C CA . GLN A 1 187 ? 9.914 5.554 -27.156 1.00 81.62 187 GLN A CA 1
ATOM 1441 C C . GLN A 1 187 ? 8.801 5.829 -26.133 1.00 81.62 187 GLN A C 1
ATOM 1443 O O . GLN A 1 187 ? 9.098 6.341 -25.051 1.00 81.62 187 GLN A O 1
ATOM 1448 N N . SER A 1 188 ? 7.554 5.442 -26.420 1.00 83.62 188 SER A N 1
ATOM 1449 C CA . SER A 1 188 ? 6.439 5.526 -25.463 1.00 83.62 188 SER A CA 1
ATOM 1450 C C . SER A 1 188 ? 6.698 4.716 -24.190 1.00 83.62 188 SER A C 1
ATOM 1452 O O . SER A 1 188 ? 6.534 5.231 -23.080 1.00 83.62 188 SER A O 1
ATOM 1454 N N . LEU A 1 189 ? 7.196 3.480 -24.327 1.00 83.69 189 LEU A N 1
ATOM 1455 C CA . LEU A 1 189 ? 7.581 2.649 -23.182 1.00 83.69 189 LEU A CA 1
ATOM 1456 C C . LEU A 1 189 ? 8.647 3.337 -22.319 1.00 83.69 189 LEU A C 1
ATOM 1458 O O . LEU A 1 189 ? 8.478 3.450 -21.105 1.00 83.69 189 LEU A O 1
ATOM 1462 N N . LEU A 1 190 ? 9.746 3.799 -22.922 1.00 84.31 190 LEU A N 1
ATOM 1463 C CA . LEU A 1 190 ? 10.831 4.443 -22.179 1.00 84.31 190 LEU A CA 1
ATOM 1464 C C . LEU A 1 190 ? 10.379 5.749 -21.516 1.00 84.31 190 LEU A C 1
ATOM 1466 O O . LEU A 1 190 ? 10.793 6.032 -20.393 1.00 84.31 190 LEU A O 1
ATOM 1470 N N . SER A 1 191 ? 9.507 6.519 -22.171 1.00 88.25 191 SER A N 1
ATOM 1471 C CA . SER A 1 191 ? 8.910 7.725 -21.594 1.00 88.25 191 SER A CA 1
ATOM 1472 C C . SER A 1 191 ? 8.083 7.400 -20.348 1.00 88.25 191 SER A C 1
ATOM 1474 O O . SER A 1 191 ? 8.310 8.001 -19.297 1.00 88.25 191 SER A O 1
ATOM 1476 N N . MET A 1 192 ? 7.204 6.395 -20.425 1.00 89.75 192 MET A N 1
ATOM 1477 C CA . MET A 1 192 ? 6.390 5.950 -19.292 1.00 89.75 192 MET A CA 1
ATOM 1478 C C . MET A 1 192 ? 7.264 5.457 -18.129 1.00 89.75 192 MET A C 1
ATOM 1480 O O . MET A 1 192 ? 7.089 5.875 -16.984 1.00 89.75 192 MET A O 1
ATOM 1484 N N . LEU A 1 193 ? 8.252 4.600 -18.403 1.00 89.19 193 LEU A N 1
ATOM 1485 C CA . LEU A 1 193 ? 9.143 4.079 -17.362 1.00 89.19 193 LEU A CA 1
ATOM 1486 C C . LEU A 1 193 ? 10.007 5.178 -16.727 1.00 89.19 193 LEU A C 1
ATOM 1488 O O . LEU A 1 193 ? 10.340 5.093 -15.541 1.00 89.19 193 LEU A O 1
ATOM 1492 N N . SER A 1 194 ? 10.379 6.203 -17.497 1.00 91.12 194 SER A N 1
ATOM 1493 C CA . SER A 1 194 ? 11.077 7.385 -16.990 1.00 91.12 194 SER A CA 1
ATOM 1494 C C . SER A 1 194 ? 10.184 8.205 -16.053 1.00 91.12 194 SER A C 1
ATOM 1496 O O . SER A 1 194 ? 10.621 8.532 -14.949 1.00 91.12 194 SER A O 1
ATOM 1498 N N . ASP A 1 195 ? 8.921 8.447 -16.431 1.00 94.19 195 ASP A N 1
ATOM 1499 C CA . ASP A 1 195 ? 7.923 9.115 -15.579 1.00 94.19 195 ASP A CA 1
ATOM 1500 C C . ASP A 1 195 ? 7.732 8.375 -14.249 1.00 94.19 195 ASP A C 1
ATOM 1502 O O . ASP A 1 195 ? 7.857 8.964 -13.173 1.00 94.19 195 ASP A O 1
ATOM 1506 N N . LEU A 1 196 ? 7.525 7.054 -14.297 1.00 93.06 196 LEU A N 1
ATOM 1507 C CA . LEU A 1 196 ? 7.361 6.256 -13.082 1.00 93.06 196 LEU A CA 1
ATOM 1508 C C . LEU A 1 196 ? 8.601 6.284 -12.188 1.00 93.06 196 LEU A C 1
ATOM 1510 O O . LEU A 1 196 ? 8.467 6.368 -10.967 1.00 93.06 196 LEU A O 1
ATOM 1514 N N . ASN A 1 197 ? 9.804 6.224 -12.770 1.00 93.88 197 ASN A N 1
ATOM 1515 C CA . ASN A 1 197 ? 11.038 6.382 -12.003 1.00 93.88 197 ASN A CA 1
ATOM 1516 C C . ASN A 1 197 ? 11.123 7.777 -11.364 1.00 93.88 197 ASN A C 1
ATOM 1518 O O . ASN A 1 197 ? 11.516 7.866 -10.207 1.00 93.88 197 ASN A O 1
ATOM 1522 N N . GLY A 1 198 ? 10.735 8.841 -12.074 1.00 95.56 198 GLY A N 1
ATOM 1523 C CA . GLY A 1 198 ? 10.692 10.201 -11.530 1.00 95.56 198 GLY A CA 1
ATOM 1524 C C . GLY A 1 198 ? 9.746 10.313 -10.334 1.00 95.56 198 GLY A C 1
ATOM 1525 O O . GLY A 1 198 ? 10.152 10.746 -9.256 1.00 95.56 198 GLY A O 1
ATOM 1526 N N . ARG A 1 199 ? 8.517 9.803 -10.475 1.00 95.81 199 ARG A N 1
ATOM 1527 C CA . ARG A 1 199 ? 7.521 9.751 -9.390 1.00 95.81 199 ARG A CA 1
ATOM 1528 C C . ARG A 1 199 ? 8.006 8.934 -8.192 1.00 95.81 199 ARG A C 1
ATOM 1530 O O . ARG A 1 199 ? 7.735 9.290 -7.046 1.00 95.81 199 ARG A O 1
ATOM 1537 N N . LEU A 1 200 ? 8.732 7.846 -8.441 1.00 94.81 200 LEU A N 1
ATOM 1538 C CA . LEU A 1 200 ? 9.333 7.028 -7.391 1.00 94.81 200 LEU A CA 1
ATOM 1539 C C . LEU A 1 200 ? 10.492 7.745 -6.688 1.00 94.81 200 LEU A C 1
ATOM 1541 O O . LEU A 1 200 ? 10.627 7.640 -5.471 1.00 94.81 200 LEU A O 1
ATOM 1545 N N . ASP A 1 201 ? 11.311 8.486 -7.431 1.00 95.12 201 ASP A N 1
ATOM 1546 C CA . ASP A 1 201 ? 12.401 9.287 -6.876 1.00 95.12 201 ASP A CA 1
ATOM 1547 C C . ASP A 1 201 ? 11.846 10.413 -5.989 1.00 95.12 201 ASP A C 1
ATOM 1549 O O . ASP A 1 201 ? 12.353 10.629 -4.888 1.00 95.12 201 ASP A O 1
ATOM 1553 N N . ASP A 1 202 ? 10.756 11.063 -6.398 1.00 95.38 202 ASP A N 1
ATOM 1554 C CA . ASP A 1 202 ? 10.064 12.068 -5.584 1.00 95.38 202 ASP A CA 1
ATOM 1555 C C . ASP A 1 202 ? 9.423 11.463 -4.332 1.00 95.38 202 ASP A C 1
ATOM 1557 O O . ASP A 1 202 ? 9.566 12.011 -3.235 1.00 95.38 202 ASP A O 1
ATOM 1561 N N . TRP A 1 203 ? 8.813 10.281 -4.452 1.00 95.44 203 TRP A N 1
ATOM 1562 C CA . TRP A 1 203 ? 8.328 9.537 -3.292 1.00 95.44 203 TRP A CA 1
ATOM 1563 C C . TRP A 1 203 ? 9.470 9.188 -2.323 1.00 95.44 203 TRP A C 1
ATOM 1565 O O . TRP A 1 203 ? 9.333 9.380 -1.115 1.00 95.44 203 TRP A O 1
ATOM 1575 N N . CYS A 1 204 ? 10.624 8.730 -2.824 1.00 93.69 204 CYS A N 1
ATOM 1576 C CA . CYS A 1 204 ? 11.788 8.417 -1.993 1.00 93.69 204 CYS A CA 1
ATOM 1577 C C . CYS A 1 204 ? 12.338 9.660 -1.282 1.00 93.69 204 CYS A C 1
ATOM 1579 O O . CYS A 1 204 ? 12.646 9.581 -0.089 1.00 93.69 204 CYS A O 1
ATOM 1581 N N . LYS A 1 205 ? 12.438 10.799 -1.982 1.00 93.88 205 LYS A N 1
ATOM 1582 C CA . LYS A 1 205 ? 12.842 12.087 -1.390 1.00 93.88 205 LYS A CA 1
ATOM 1583 C C . LYS A 1 205 ? 11.891 12.511 -0.277 1.00 93.88 205 LYS A C 1
ATOM 1585 O O . LYS A 1 205 ? 12.346 12.998 0.751 1.00 93.88 205 LYS A O 1
ATOM 1590 N N . LEU A 1 206 ? 10.588 12.307 -0.465 1.00 92.81 206 LEU A N 1
ATOM 1591 C CA . LEU A 1 206 ? 9.595 12.653 0.540 1.00 92.81 206 LEU A CA 1
ATOM 1592 C C . LEU A 1 206 ? 9.666 11.709 1.741 1.00 92.81 206 LEU A C 1
ATOM 1594 O O . LEU A 1 206 ? 9.745 12.168 2.869 1.00 92.81 206 LEU A O 1
ATOM 1598 N N . TRP A 1 207 ? 9.665 10.398 1.539 1.00 92.88 207 TRP A N 1
ATOM 1599 C CA . TRP A 1 207 ? 9.375 9.458 2.625 1.00 92.88 207 TRP A CA 1
ATOM 1600 C C . TRP A 1 207 ? 10.592 8.789 3.250 1.00 92.88 207 TRP A C 1
ATOM 1602 O O . TRP A 1 207 ? 10.536 8.383 4.405 1.00 92.88 207 TRP A O 1
ATOM 1612 N N . VAL A 1 208 ? 11.686 8.631 2.508 1.00 89.62 208 VAL A N 1
ATOM 1613 C CA . VAL A 1 208 ? 12.778 7.721 2.895 1.00 89.62 208 VAL A CA 1
ATOM 1614 C C . VAL A 1 208 ? 14.139 8.418 2.952 1.00 89.62 208 VAL A C 1
ATOM 1616 O O . VAL A 1 208 ? 15.082 7.889 3.550 1.00 89.62 208 VAL A O 1
ATOM 1619 N N . TRP A 1 209 ? 14.251 9.608 2.363 1.00 88.31 209 TRP A N 1
ATOM 1620 C CA . TRP A 1 209 ? 15.432 10.452 2.471 1.00 88.31 209 TRP A CA 1
ATOM 1621 C C . TRP A 1 209 ? 15.557 11.051 3.876 1.00 88.31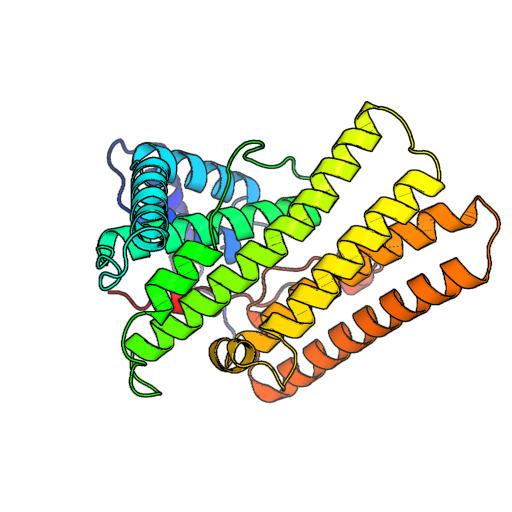 209 TRP A C 1
ATOM 1623 O O . TRP A 1 209 ? 14.600 11.593 4.425 1.00 88.31 209 TRP A O 1
ATOM 1633 N N . SER A 1 210 ? 16.760 10.979 4.447 1.00 82.31 210 SER A N 1
ATOM 1634 C CA . SER A 1 210 ? 17.044 11.399 5.825 1.00 82.31 210 SER A CA 1
ATOM 1635 C C . SER A 1 210 ? 16.822 12.891 6.082 1.00 82.31 210 SER A C 1
ATOM 1637 O O . SER A 1 210 ? 16.585 13.273 7.222 1.00 82.31 210 SER A O 1
ATOM 1639 N N . GLY A 1 211 ? 16.883 13.728 5.043 1.00 83.19 211 GLY A N 1
ATOM 1640 C CA . GLY A 1 211 ? 16.625 15.165 5.151 1.00 83.19 211 GLY A CA 1
ATOM 1641 C C . GLY A 1 211 ? 15.142 15.550 5.127 1.00 83.19 211 GLY A C 1
ATOM 1642 O O . GLY A 1 211 ? 14.824 16.727 5.278 1.00 83.19 211 GLY A O 1
ATOM 1643 N N . SER A 1 212 ? 14.225 14.598 4.931 1.00 87.81 212 SER A N 1
ATOM 1644 C CA . SER A 1 212 ? 12.792 14.889 4.903 1.00 87.81 212 SER A CA 1
ATOM 1645 C C . SER A 1 212 ? 12.161 14.832 6.290 1.00 87.81 212 SER A C 1
ATOM 1647 O O . SER A 1 212 ? 12.349 13.876 7.043 1.00 87.81 212 SER A O 1
ATOM 1649 N N . SER A 1 213 ? 11.298 15.806 6.585 1.00 84.81 213 SER A N 1
ATOM 1650 C CA . SER A 1 213 ? 10.454 15.796 7.784 1.00 84.81 213 SER A CA 1
ATOM 1651 C C . SER A 1 213 ? 9.498 14.601 7.827 1.00 84.81 213 SER A C 1
ATOM 1653 O O . SER A 1 213 ? 9.169 14.118 8.907 1.00 84.81 213 SER A O 1
ATOM 1655 N N . HIS A 1 214 ? 9.079 14.081 6.668 1.00 85.19 214 HIS A N 1
ATOM 1656 C CA . HIS A 1 214 ? 8.135 12.965 6.600 1.00 85.19 214 HIS A CA 1
ATOM 1657 C C . HIS A 1 214 ? 8.784 11.624 6.955 1.00 85.19 214 HIS A C 1
ATOM 1659 O O . HIS A 1 214 ? 8.118 10.743 7.502 1.00 85.19 214 HIS A O 1
ATOM 1665 N N . ALA A 1 215 ? 10.091 11.486 6.713 1.00 85.44 215 ALA A N 1
ATOM 1666 C CA . ALA A 1 215 ? 10.838 10.282 7.060 1.00 85.44 215 ALA A CA 1
ATOM 1667 C C . ALA A 1 215 ? 10.835 10.016 8.575 1.00 85.44 215 ALA A C 1
ATOM 1669 O O . ALA A 1 215 ? 10.819 8.859 9.000 1.00 85.44 215 ALA A O 1
ATOM 1670 N N . LEU A 1 216 ? 10.752 11.075 9.390 1.00 83.69 216 LEU A N 1
ATOM 1671 C CA . LEU A 1 216 ? 10.647 10.974 10.848 1.00 83.69 216 LEU A CA 1
ATOM 1672 C C . LEU A 1 216 ? 9.367 10.254 11.296 1.00 83.69 216 LEU A C 1
ATOM 1674 O O . LEU A 1 216 ? 9.383 9.560 12.311 1.00 83.69 216 LEU A O 1
ATOM 1678 N N . TYR A 1 217 ? 8.272 10.367 10.535 1.00 84.69 217 TYR A N 1
ATOM 1679 C CA . TYR A 1 217 ? 7.004 9.714 10.873 1.00 84.69 217 TYR A CA 1
ATOM 1680 C C . TYR A 1 217 ? 6.959 8.232 10.501 1.00 84.69 217 TYR A C 1
ATOM 1682 O O . TYR A 1 217 ? 6.101 7.511 11.006 1.00 84.69 217 TYR A O 1
ATOM 1690 N N . LEU A 1 218 ? 7.860 7.750 9.640 1.00 81.62 218 LEU A N 1
ATOM 1691 C CA . LEU A 1 218 ? 7.873 6.334 9.270 1.00 81.62 218 LEU A CA 1
ATOM 1692 C C . LEU A 1 218 ? 8.450 5.440 10.370 1.00 81.62 218 LEU A C 1
ATOM 1694 O O . LEU A 1 218 ? 8.069 4.269 10.452 1.00 81.62 218 LEU A O 1
ATOM 1698 N N . GLY A 1 219 ? 9.356 5.965 11.201 1.00 77.38 219 GLY A N 1
ATOM 1699 C CA . GLY A 1 219 ? 9.983 5.231 12.301 1.00 77.38 219 GLY A CA 1
ATOM 1700 C C . GLY A 1 219 ? 10.457 3.831 11.885 1.00 77.38 219 GLY A C 1
ATOM 1701 O O . GLY A 1 219 ? 11.149 3.660 10.880 1.00 77.38 219 GLY A O 1
ATOM 1702 N N . ALA A 1 220 ? 10.022 2.803 12.620 1.00 73.75 220 ALA A N 1
ATOM 1703 C CA . ALA A 1 220 ? 10.360 1.401 12.345 1.00 73.75 220 ALA A CA 1
ATOM 1704 C C . ALA A 1 220 ? 9.872 0.890 10.970 1.00 73.75 220 ALA A C 1
ATOM 1706 O O . ALA A 1 220 ? 10.463 -0.036 10.408 1.00 73.75 220 ALA A O 1
ATOM 1707 N N . SER A 1 221 ? 8.832 1.506 10.399 1.00 79.44 221 SER A N 1
ATOM 1708 C CA . SER A 1 221 ? 8.246 1.114 9.110 1.00 79.44 221 SER A CA 1
ATOM 1709 C C . SER A 1 221 ? 9.039 1.630 7.906 1.00 79.44 221 SER A C 1
ATOM 1711 O O . SER A 1 221 ? 8.795 1.184 6.784 1.00 79.44 221 SER A O 1
ATOM 1713 N N . ALA A 1 222 ? 10.016 2.523 8.111 1.00 83.38 222 ALA A N 1
ATOM 1714 C CA . ALA A 1 222 ? 10.824 3.107 7.037 1.00 83.38 222 ALA A CA 1
ATOM 1715 C C . ALA A 1 222 ? 11.545 2.044 6.193 1.00 83.38 222 ALA A C 1
ATOM 1717 O O . ALA A 1 222 ? 11.611 2.158 4.970 1.00 83.38 222 ALA A O 1
ATOM 1718 N N . ARG A 1 223 ? 12.031 0.968 6.829 1.00 80.94 223 ARG A N 1
ATOM 1719 C CA . ARG A 1 223 ? 12.699 -0.147 6.134 1.00 80.94 223 ARG A CA 1
ATOM 1720 C C . ARG A 1 223 ? 11.750 -0.913 5.214 1.00 80.94 223 ARG A C 1
ATOM 1722 O O . ARG A 1 223 ? 12.106 -1.207 4.078 1.00 80.94 223 ARG A O 1
ATOM 1729 N N . ILE A 1 224 ? 10.531 -1.188 5.679 1.00 81.12 224 ILE A N 1
ATOM 1730 C CA . ILE A 1 224 ? 9.507 -1.877 4.878 1.00 81.12 224 ILE A CA 1
ATOM 1731 C C . ILE A 1 224 ? 9.067 -0.984 3.712 1.00 81.12 224 ILE A C 1
ATOM 1733 O O . ILE A 1 224 ? 8.959 -1.457 2.583 1.00 81.12 224 ILE A O 1
ATOM 1737 N N . ALA A 1 225 ? 8.860 0.311 3.971 1.00 85.50 225 ALA A N 1
ATOM 1738 C CA . ALA A 1 225 ? 8.511 1.289 2.944 1.00 85.50 225 ALA A CA 1
ATOM 1739 C C . ALA A 1 225 ? 9.602 1.376 1.859 1.00 85.50 225 ALA A C 1
ATOM 1741 O O . ALA A 1 225 ? 9.298 1.334 0.667 1.00 85.50 225 ALA A O 1
ATOM 1742 N N . ARG A 1 226 ? 10.879 1.418 2.269 1.00 87.50 226 ARG A N 1
ATOM 1743 C CA . ARG A 1 226 ? 12.030 1.406 1.358 1.00 87.50 226 ARG A CA 1
ATOM 1744 C C . ARG A 1 226 ? 12.047 0.153 0.490 1.00 87.50 226 ARG A C 1
ATOM 1746 O O . ARG A 1 226 ? 12.166 0.275 -0.719 1.00 87.50 226 ARG A O 1
ATOM 1753 N N . LEU A 1 227 ? 11.867 -1.033 1.067 1.00 85.19 227 LEU A N 1
ATOM 1754 C CA . LEU A 1 227 ? 11.855 -2.278 0.289 1.00 85.19 227 LEU A CA 1
ATOM 1755 C C . LEU A 1 227 ? 10.743 -2.335 -0.750 1.00 85.19 227 LEU A C 1
ATOM 1757 O O . LEU A 1 227 ? 10.975 -2.793 -1.864 1.00 85.19 227 LEU A O 1
ATOM 1761 N N . GLN A 1 228 ? 9.546 -1.861 -0.404 1.00 85.50 228 GLN A N 1
ATOM 1762 C CA . GLN A 1 228 ? 8.442 -1.786 -1.361 1.00 85.50 228 GLN A CA 1
ATOM 1763 C C . GLN A 1 228 ? 8.794 -0.857 -2.530 1.00 85.50 228 GLN A C 1
ATOM 1765 O O . GLN A 1 228 ? 8.524 -1.194 -3.684 1.00 85.50 228 GLN A O 1
ATOM 1770 N N . ALA A 1 229 ? 9.447 0.273 -2.248 1.00 90.75 229 ALA A N 1
ATOM 1771 C CA . ALA A 1 229 ? 9.900 1.201 -3.276 1.00 90.75 229 ALA A CA 1
ATOM 1772 C C . ALA A 1 229 ? 11.031 0.620 -4.134 1.00 90.75 229 ALA A C 1
ATOM 1774 O O . ALA A 1 229 ? 10.968 0.711 -5.357 1.00 90.75 229 ALA A O 1
ATOM 1775 N N . GLU A 1 230 ? 12.027 -0.035 -3.533 1.00 88.38 230 GLU A N 1
ATOM 1776 C CA . GLU A 1 230 ? 13.114 -0.664 -4.289 1.00 88.38 230 GLU A CA 1
ATOM 1777 C C . GLU A 1 230 ? 12.627 -1.844 -5.134 1.00 88.38 230 GLU A C 1
ATOM 1779 O O . GLU A 1 230 ? 13.093 -2.027 -6.256 1.00 88.38 230 GLU A O 1
ATOM 1784 N N . HIS A 1 231 ? 11.636 -2.607 -4.669 1.00 85.19 231 HIS A N 1
ATOM 1785 C CA . HIS A 1 231 ? 11.020 -3.656 -5.479 1.00 85.19 231 HIS A CA 1
ATOM 1786 C C . HIS A 1 231 ? 10.284 -3.094 -6.704 1.00 85.19 231 HIS A C 1
ATOM 1788 O O . HIS A 1 231 ? 10.422 -3.617 -7.816 1.00 85.19 231 HIS A O 1
ATOM 1794 N N . LEU A 1 232 ? 9.531 -2.005 -6.518 1.00 87.56 232 LEU A N 1
ATOM 1795 C CA . LEU A 1 232 ? 8.890 -1.283 -7.614 1.00 87.56 232 LEU A CA 1
ATOM 1796 C C . LEU A 1 232 ? 9.943 -0.756 -8.600 1.00 87.56 232 LEU A C 1
ATOM 1798 O O . LEU A 1 232 ? 9.822 -0.988 -9.804 1.00 87.56 232 LEU A O 1
ATOM 1802 N N . ARG A 1 233 ? 11.023 -0.145 -8.091 1.00 90.62 233 ARG A N 1
ATOM 1803 C CA . ARG A 1 233 ? 12.155 0.325 -8.902 1.00 90.62 233 ARG A CA 1
ATOM 1804 C C . ARG A 1 233 ? 12.762 -0.819 -9.705 1.00 90.62 233 ARG A C 1
ATOM 1806 O O . ARG A 1 233 ? 12.912 -0.695 -10.918 1.00 90.62 233 ARG A O 1
ATOM 1813 N N . LEU A 1 234 ? 13.077 -1.939 -9.063 1.00 88.25 234 LEU A N 1
ATOM 1814 C CA . LEU A 1 234 ? 13.666 -3.103 -9.717 1.00 88.25 234 LEU A CA 1
ATOM 1815 C C . LEU A 1 234 ? 12.783 -3.607 -10.863 1.00 88.25 234 LEU A C 1
ATOM 1817 O O . LEU A 1 234 ? 13.286 -3.854 -11.953 1.00 88.25 234 LEU A O 1
ATOM 1821 N N . SER A 1 235 ? 11.472 -3.697 -10.645 1.00 86.00 235 SER A N 1
ATOM 1822 C CA . SER A 1 235 ? 10.517 -4.204 -11.637 1.00 86.00 235 SER A CA 1
ATOM 1823 C C . SER A 1 235 ? 10.364 -3.270 -12.845 1.00 86.00 235 SER A C 1
ATOM 1825 O O . SER A 1 235 ? 10.393 -3.736 -13.985 1.00 86.00 235 SER A O 1
ATOM 1827 N N . ILE A 1 236 ? 10.283 -1.953 -12.616 1.00 86.94 236 ILE A N 1
ATOM 1828 C CA . ILE A 1 236 ? 10.244 -0.933 -13.680 1.00 86.94 236 ILE A CA 1
ATOM 1829 C C . ILE A 1 236 ? 11.520 -1.007 -14.530 1.00 86.94 236 ILE A C 1
ATOM 1831 O O . ILE A 1 236 ? 11.463 -1.057 -15.758 1.00 86.94 236 ILE A O 1
ATOM 1835 N N . ASN A 1 237 ? 12.688 -1.046 -13.884 1.00 87.56 237 ASN A N 1
ATOM 1836 C CA . ASN A 1 237 ? 13.971 -1.048 -14.588 1.00 87.56 237 ASN A CA 1
ATOM 1837 C C . ASN A 1 237 ? 14.242 -2.396 -15.283 1.00 87.56 237 ASN A C 1
ATOM 1839 O O . ASN A 1 237 ? 14.791 -2.416 -16.382 1.00 87.56 237 ASN A O 1
ATOM 1843 N N . ALA A 1 238 ? 13.799 -3.518 -14.710 1.00 85.19 238 ALA A N 1
ATOM 1844 C CA . ALA A 1 238 ? 13.856 -4.822 -15.369 1.00 85.19 238 ALA A CA 1
ATOM 1845 C C . ALA A 1 238 ? 12.994 -4.859 -16.640 1.00 85.19 238 ALA A C 1
ATOM 1847 O O . ALA A 1 238 ? 13.410 -5.436 -17.642 1.00 85.19 238 ALA A O 1
ATOM 1848 N N . MET A 1 239 ? 11.821 -4.215 -16.633 1.00 82.50 239 MET A N 1
ATOM 1849 C CA . MET A 1 239 ? 10.998 -4.067 -17.836 1.00 82.50 239 MET A CA 1
ATOM 1850 C C . MET A 1 239 ? 11.702 -3.234 -18.910 1.00 82.50 239 MET A C 1
ATOM 1852 O O . MET A 1 239 ? 11.719 -3.646 -20.069 1.00 82.50 239 MET A O 1
ATOM 1856 N N . ALA A 1 240 ? 12.341 -2.123 -18.521 1.00 83.06 240 ALA A N 1
ATOM 1857 C CA . ALA A 1 240 ? 13.138 -1.299 -19.433 1.00 83.06 240 ALA A CA 1
ATOM 1858 C C . ALA A 1 240 ? 14.220 -2.134 -20.137 1.00 83.06 240 ALA A C 1
ATOM 1860 O O . ALA A 1 240 ? 14.322 -2.130 -21.361 1.00 83.06 240 ALA A O 1
ATOM 1861 N N . LEU A 1 241 ? 14.981 -2.902 -19.350 1.00 82.31 241 LEU A N 1
ATOM 1862 C CA . LEU A 1 241 ? 16.087 -3.731 -19.832 1.00 82.31 241 LEU A CA 1
ATOM 1863 C C . LEU A 1 241 ? 15.619 -4.878 -20.732 1.00 82.31 241 LEU A C 1
ATOM 1865 O O . LEU A 1 241 ? 16.286 -5.200 -21.708 1.00 82.31 241 LEU A O 1
ATOM 1869 N N . ARG A 1 242 ? 14.460 -5.484 -20.440 1.00 78.81 242 ARG A N 1
ATOM 1870 C CA . ARG A 1 242 ? 13.865 -6.522 -21.300 1.00 78.81 242 ARG A CA 1
ATOM 1871 C C . ARG A 1 242 ? 13.410 -5.987 -22.655 1.00 78.81 242 ARG A C 1
ATOM 1873 O O . ARG A 1 242 ? 13.309 -6.764 -23.594 1.00 78.81 242 ARG A O 1
ATOM 1880 N N . SER A 1 243 ? 13.102 -4.696 -22.750 1.00 71.56 243 SER A N 1
ATOM 1881 C CA . SER A 1 243 ? 12.702 -4.078 -24.012 1.00 71.56 243 SER A CA 1
ATOM 1882 C C . SER A 1 243 ? 13.876 -3.487 -24.789 1.00 71.56 243 SER A C 1
ATOM 1884 O O . SER A 1 243 ? 13.816 -3.426 -26.015 1.00 71.56 243 SER A O 1
ATOM 1886 N N . SER A 1 244 ? 14.941 -3.051 -24.109 1.00 62.22 244 SER A N 1
ATOM 1887 C CA . SER A 1 244 ? 16.109 -2.440 -24.754 1.00 62.22 244 SER A CA 1
ATOM 1888 C C . SER A 1 244 ? 17.043 -3.447 -25.431 1.00 62.22 244 SER A C 1
ATOM 1890 O O . SER A 1 244 ? 17.883 -3.053 -26.233 1.00 62.22 244 SER A O 1
ATOM 1892 N N . THR A 1 245 ? 16.863 -4.754 -25.208 1.00 56.72 245 THR A N 1
ATOM 1893 C CA . THR A 1 245 ? 17.574 -5.809 -25.955 1.00 56.72 245 THR A CA 1
ATOM 1894 C C . THR A 1 245 ? 17.225 -5.850 -27.448 1.00 56.72 245 THR A C 1
ATOM 1896 O O . THR A 1 245 ? 17.882 -6.573 -28.192 1.00 56.72 245 THR A O 1
ATOM 1899 N N . HIS A 1 246 ? 16.215 -5.093 -27.896 1.00 51.06 246 HIS A N 1
ATOM 1900 C CA . HIS A 1 246 ? 15.716 -5.109 -29.274 1.00 51.06 246 HIS A CA 1
ATOM 1901 C C . HIS A 1 246 ? 15.997 -3.836 -30.094 1.00 51.06 246 HIS A C 1
ATOM 1903 O O . HIS A 1 246 ? 15.737 -3.848 -31.293 1.00 51.06 246 HIS A O 1
ATOM 1909 N N . SER A 1 247 ? 16.523 -2.752 -29.509 1.00 50.31 247 SER A N 1
ATOM 1910 C CA . SER A 1 247 ? 16.716 -1.483 -30.231 1.00 50.31 247 SER A CA 1
ATOM 1911 C C . SER A 1 247 ? 17.815 -0.621 -29.605 1.00 50.31 247 SER A C 1
ATOM 1913 O O . SER A 1 247 ? 17.924 -0.511 -28.389 1.00 50.31 247 SER A O 1
ATOM 1915 N N . GLU A 1 248 ? 18.609 -0.009 -30.475 1.00 50.47 248 GLU A N 1
ATOM 1916 C CA . GLU A 1 248 ? 19.855 0.732 -30.265 1.00 50.47 248 GLU A CA 1
ATOM 1917 C C . GLU A 1 248 ? 19.850 1.764 -29.112 1.00 50.47 248 GLU A C 1
ATOM 1919 O O . GLU A 1 248 ? 18.898 2.521 -28.933 1.00 50.47 248 GLU A O 1
ATOM 1924 N N . GLY A 1 249 ? 20.959 1.820 -28.352 1.00 57.56 249 GLY A N 1
ATOM 1925 C CA . GLY A 1 249 ? 21.238 2.850 -27.337 1.00 57.56 249 GLY A CA 1
ATOM 1926 C C . GLY A 1 249 ? 21.918 2.319 -26.063 1.00 57.56 249 GLY A C 1
ATOM 1927 O O . GLY A 1 249 ? 21.253 1.971 -25.085 1.00 57.56 249 GLY A O 1
ATOM 1928 N N . HIS A 1 250 ? 23.257 2.279 -26.041 1.00 59.50 250 HIS A N 1
ATOM 1929 C CA . HIS A 1 250 ? 24.040 1.809 -24.882 1.00 59.50 250 HIS A CA 1
ATOM 1930 C C . HIS A 1 250 ? 23.830 2.667 -23.614 1.00 59.50 250 HIS A C 1
ATOM 1932 O O . HIS A 1 250 ? 23.724 2.120 -22.517 1.00 59.50 250 HIS A O 1
ATOM 1938 N N . GLU A 1 251 ? 23.714 3.994 -23.732 1.00 62.72 251 GLU A N 1
ATOM 1939 C CA . GLU A 1 251 ? 23.665 4.898 -22.566 1.00 62.72 251 GLU A CA 1
ATOM 1940 C C . GLU A 1 251 ? 22.367 4.800 -21.747 1.00 62.72 251 GLU A C 1
ATOM 1942 O O . GLU A 1 251 ? 22.402 4.779 -20.510 1.00 62.72 251 GLU A O 1
ATOM 1947 N N . GLY A 1 252 ? 21.215 4.676 -22.417 1.00 69.12 252 GLY A N 1
ATOM 1948 C CA . GLY A 1 252 ? 19.927 4.479 -21.746 1.00 69.12 252 GLY A CA 1
ATOM 1949 C C . GLY A 1 252 ? 19.905 3.167 -20.959 1.00 69.12 252 GLY A C 1
ATOM 1950 O O . GLY A 1 252 ? 19.548 3.147 -19.779 1.00 69.12 252 GLY A O 1
ATOM 1951 N N . SER A 1 253 ? 20.397 2.087 -21.573 1.00 75.75 253 SER A N 1
ATOM 1952 C CA . SER A 1 253 ? 20.489 0.763 -20.947 1.00 75.75 253 SER A CA 1
ATOM 1953 C C . SER A 1 253 ? 21.401 0.754 -19.713 1.00 75.75 253 SER A C 1
ATOM 1955 O O . SER A 1 253 ? 21.047 0.151 -18.701 1.00 75.75 253 SER A O 1
ATOM 1957 N N . ILE A 1 254 ? 22.527 1.479 -19.739 1.00 84.06 254 ILE A N 1
ATOM 1958 C CA . ILE A 1 254 ? 23.431 1.615 -18.580 1.00 84.06 254 ILE A CA 1
ATOM 1959 C C . ILE A 1 254 ? 22.726 2.297 -17.400 1.00 84.06 254 ILE A C 1
ATOM 1961 O O . ILE A 1 254 ? 22.919 1.900 -16.248 1.00 84.06 254 ILE A O 1
ATOM 1965 N N . THR A 1 255 ? 21.890 3.302 -17.665 1.00 87.50 255 THR A N 1
ATOM 1966 C CA . THR A 1 255 ? 21.159 4.022 -16.614 1.00 87.50 255 THR A CA 1
ATOM 1967 C C . THR A 1 255 ? 20.142 3.117 -15.918 1.00 87.50 255 THR A C 1
ATOM 1969 O O . THR A 1 255 ? 20.139 3.036 -14.686 1.00 87.50 255 THR A O 1
ATOM 1972 N N . TYR A 1 256 ? 19.328 2.385 -16.686 1.00 86.94 256 TYR A N 1
ATOM 1973 C CA . TYR A 1 256 ? 18.362 1.427 -16.133 1.00 86.94 256 TYR A CA 1
ATOM 1974 C C . TYR A 1 256 ? 19.057 0.268 -15.408 1.00 86.94 256 TYR A C 1
ATOM 1976 O O . TYR A 1 256 ? 18.628 -0.126 -14.322 1.00 86.94 256 TYR A O 1
ATOM 1984 N N . LEU A 1 257 ? 20.181 -0.225 -15.943 1.00 88.88 257 LEU A N 1
ATOM 1985 C CA . LEU A 1 257 ? 20.996 -1.252 -15.294 1.00 88.88 257 LEU A CA 1
ATOM 1986 C C . LEU A 1 257 ? 21.536 -0.773 -13.943 1.00 88.88 257 LEU A C 1
ATOM 1988 O O . LEU A 1 257 ? 21.422 -1.485 -12.948 1.00 88.88 257 LEU A O 1
ATOM 1992 N N . ARG A 1 258 ? 22.068 0.452 -13.880 1.00 91.69 258 ARG A N 1
ATOM 1993 C CA . ARG A 1 258 ? 22.562 1.051 -12.634 1.00 91.69 258 ARG A CA 1
ATOM 1994 C C . ARG A 1 258 ? 21.444 1.199 -11.604 1.00 91.69 258 ARG A C 1
ATOM 1996 O O . ARG A 1 258 ? 21.640 0.844 -10.444 1.00 91.69 258 ARG A O 1
ATOM 2003 N N . LYS A 1 259 ? 20.268 1.690 -12.011 1.00 89.88 259 LYS A N 1
ATOM 2004 C CA . LYS A 1 259 ? 19.101 1.814 -11.121 1.00 89.88 259 LYS A CA 1
ATOM 2005 C C . LYS A 1 259 ? 18.632 0.448 -10.605 1.00 89.88 259 LYS A C 1
ATOM 2007 O O . LYS A 1 259 ? 18.396 0.317 -9.406 1.00 89.88 259 LYS A O 1
ATOM 2012 N N . ALA A 1 260 ? 18.552 -0.568 -11.467 1.00 88.44 260 ALA A N 1
ATOM 2013 C CA . ALA A 1 260 ? 18.195 -1.934 -11.077 1.00 88.44 260 ALA A CA 1
ATOM 2014 C C . ALA A 1 260 ? 19.217 -2.547 -10.104 1.00 88.44 260 ALA A C 1
ATOM 2016 O O . ALA A 1 260 ? 18.829 -3.111 -9.082 1.00 88.44 260 ALA A O 1
ATOM 2017 N N . LEU A 1 261 ? 20.515 -2.394 -10.385 1.00 89.25 261 LEU A N 1
ATOM 2018 C CA . LEU A 1 261 ? 21.597 -2.886 -9.530 1.00 89.25 261 LEU A CA 1
ATOM 2019 C C . LEU A 1 261 ? 21.574 -2.224 -8.148 1.00 89.25 261 LEU A C 1
ATOM 2021 O O . LEU A 1 261 ? 21.680 -2.913 -7.134 1.00 89.25 261 LEU A O 1
ATOM 2025 N N . ASN A 1 262 ? 21.393 -0.904 -8.097 1.00 92.12 262 ASN A N 1
ATOM 2026 C CA . ASN A 1 262 ? 21.283 -0.170 -6.839 1.00 92.12 262 ASN A CA 1
ATOM 2027 C C . ASN A 1 262 ? 20.056 -0.617 -6.034 1.00 92.12 262 ASN A C 1
ATOM 2029 O O . ASN A 1 262 ? 20.177 -0.863 -4.835 1.00 92.12 262 ASN A O 1
ATOM 2033 N N . ALA A 1 263 ? 18.902 -0.788 -6.687 1.00 87.50 263 ALA A N 1
ATOM 2034 C CA . ALA A 1 263 ? 17.681 -1.264 -6.039 1.00 87.50 263 ALA A CA 1
ATOM 2035 C C . ALA A 1 263 ? 17.842 -2.688 -5.479 1.00 87.50 263 ALA A C 1
ATOM 2037 O O . ALA A 1 263 ? 17.478 -2.959 -4.332 1.00 87.50 263 ALA A O 1
ATOM 2038 N N . ALA A 1 264 ? 18.452 -3.595 -6.250 1.00 85.00 264 ALA A N 1
ATOM 2039 C CA . ALA A 1 264 ? 18.747 -4.957 -5.810 1.00 85.00 264 ALA A CA 1
ATOM 2040 C C . ALA A 1 264 ? 19.733 -4.977 -4.629 1.00 85.00 264 ALA A C 1
ATOM 2042 O O . ALA A 1 264 ? 19.494 -5.657 -3.632 1.00 85.00 264 ALA A O 1
ATOM 2043 N N . THR A 1 265 ? 20.801 -4.180 -4.704 1.00 86.62 265 THR A N 1
ATOM 2044 C CA . THR A 1 265 ? 21.803 -4.059 -3.634 1.00 86.62 265 THR A CA 1
ATOM 2045 C C . THR A 1 265 ? 21.173 -3.511 -2.355 1.00 86.62 265 THR A C 1
ATOM 2047 O O . THR A 1 265 ? 21.339 -4.096 -1.288 1.00 86.62 265 THR A O 1
ATOM 2050 N N . SER A 1 266 ? 20.375 -2.442 -2.463 1.00 86.12 266 SER A N 1
ATOM 2051 C CA . SER A 1 266 ? 19.654 -1.855 -1.329 1.00 86.12 266 SER A CA 1
ATOM 2052 C C . SER A 1 266 ? 18.655 -2.836 -0.711 1.00 86.12 266 SER A C 1
ATOM 2054 O O . SER A 1 266 ? 18.540 -2.914 0.514 1.00 86.12 266 SER A O 1
ATOM 2056 N N . THR A 1 267 ? 17.981 -3.637 -1.541 1.00 83.81 267 THR A N 1
ATOM 2057 C CA . THR A 1 267 ? 17.077 -4.702 -1.088 1.00 83.81 267 THR A CA 1
ATOM 2058 C C . THR A 1 267 ? 17.829 -5.749 -0.268 1.00 83.81 267 THR A C 1
ATOM 2060 O O . THR A 1 267 ? 17.437 -6.032 0.863 1.00 83.81 267 THR A O 1
ATOM 2063 N N . ILE A 1 268 ? 18.941 -6.281 -0.791 1.00 81.81 268 ILE A N 1
ATOM 2064 C CA . ILE A 1 268 ? 19.775 -7.276 -0.098 1.00 81.81 268 ILE A CA 1
ATOM 2065 C C . ILE A 1 268 ? 20.319 -6.709 1.214 1.00 81.81 268 ILE A C 1
ATOM 2067 O O . ILE A 1 268 ? 20.224 -7.363 2.251 1.00 81.81 268 ILE A O 1
ATOM 2071 N N . GLN A 1 269 ? 20.841 -5.483 1.187 1.00 83.56 269 GLN A N 1
ATOM 2072 C CA . GLN A 1 269 ? 21.384 -4.823 2.368 1.00 83.56 269 GLN A CA 1
ATOM 2073 C C . GLN A 1 269 ? 20.310 -4.618 3.441 1.00 83.56 269 GLN A C 1
ATOM 2075 O O . GLN A 1 269 ? 20.522 -4.982 4.594 1.00 83.56 269 GLN A O 1
ATOM 2080 N N . THR A 1 270 ? 19.125 -4.130 3.066 1.00 79.31 270 THR A N 1
ATOM 2081 C CA . THR A 1 270 ? 18.013 -3.957 4.015 1.00 79.31 270 THR A CA 1
ATOM 2082 C C . THR A 1 270 ? 17.572 -5.307 4.593 1.00 79.31 270 THR A C 1
ATOM 2084 O O . THR A 1 270 ? 17.277 -5.402 5.788 1.00 79.31 270 THR A O 1
ATOM 2087 N N . HIS A 1 271 ? 17.573 -6.371 3.777 1.00 74.44 271 HIS A N 1
ATOM 2088 C CA . HIS A 1 271 ? 17.320 -7.739 4.238 1.00 74.44 271 HIS A CA 1
ATOM 2089 C C . HIS A 1 271 ? 18.339 -8.225 5.262 1.00 74.44 271 HIS A C 1
ATOM 2091 O O . HIS A 1 271 ? 17.959 -8.725 6.324 1.00 74.44 271 HIS A O 1
ATOM 2097 N N . PHE A 1 272 ? 19.617 -8.029 4.965 1.00 77.75 272 PHE A N 1
ATOM 2098 C CA . PHE A 1 272 ? 20.714 -8.375 5.851 1.00 77.75 272 PHE A CA 1
ATOM 2099 C C . PHE A 1 272 ? 20.627 -7.609 7.178 1.00 77.75 272 PHE A C 1
ATOM 2101 O O . PHE A 1 272 ? 20.571 -8.228 8.239 1.00 77.75 272 PHE A O 1
ATOM 2108 N N . GLU A 1 273 ? 20.494 -6.284 7.137 1.00 76.38 273 GLU A N 1
ATOM 2109 C CA . GLU A 1 273 ? 20.387 -5.432 8.327 1.00 76.38 273 GLU A CA 1
ATOM 2110 C C . GLU A 1 273 ? 19.168 -5.791 9.189 1.00 76.38 273 GLU A C 1
ATOM 2112 O O . GLU A 1 273 ? 19.252 -5.847 10.419 1.00 76.38 273 GLU A O 1
ATOM 2117 N N . SER A 1 274 ? 18.023 -6.094 8.570 1.00 68.56 274 SER A N 1
ATOM 2118 C CA . SER A 1 274 ? 16.838 -6.516 9.320 1.00 68.56 274 SER A CA 1
ATOM 2119 C C . SER A 1 274 ? 16.974 -7.902 9.940 1.00 68.56 274 SER A C 1
ATOM 2121 O O . SER A 1 274 ? 16.305 -8.157 10.944 1.00 68.56 274 SER A O 1
ATOM 2123 N N . SER A 1 275 ? 17.759 -8.802 9.346 1.00 67.19 275 SER A N 1
ATOM 2124 C CA . SER A 1 275 ? 18.003 -10.126 9.928 1.00 67.19 275 SER A CA 1
ATOM 2125 C C . SER A 1 275 ? 18.813 -10.043 11.225 1.00 67.19 275 SER A C 1
ATOM 2127 O O . SER A 1 275 ? 18.690 -10.923 12.071 1.00 67.19 275 SER A O 1
ATOM 2129 N N . GLN A 1 276 ? 19.583 -8.962 11.396 1.00 67.44 276 GLN A N 1
ATOM 2130 C CA . GLN A 1 276 ? 20.448 -8.739 12.554 1.00 67.44 276 GLN A CA 1
ATOM 2131 C C . GLN A 1 276 ? 19.819 -7.884 13.658 1.00 67.44 276 GLN A C 1
ATOM 2133 O O . GLN A 1 276 ? 20.226 -7.999 14.808 1.00 67.44 276 GLN A O 1
ATOM 2138 N N . THR A 1 277 ? 18.861 -7.015 13.322 1.00 62.75 277 THR A N 1
ATOM 2139 C CA . THR A 1 277 ? 18.357 -5.986 14.249 1.00 62.75 277 THR A CA 1
ATOM 2140 C C . THR A 1 277 ? 16.975 -6.314 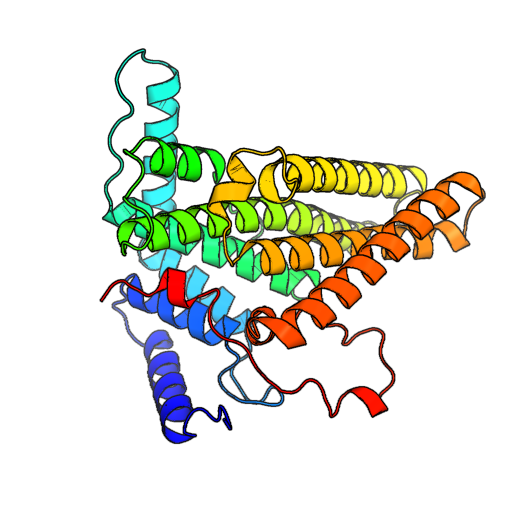14.808 1.00 62.75 277 THR A C 1
ATOM 2142 O O . THR A 1 277 ? 16.865 -6.632 15.984 1.00 62.75 277 THR A O 1
ATOM 2145 N N . ASP A 1 278 ? 15.926 -6.289 13.980 1.00 57.06 278 ASP A N 1
ATOM 2146 C CA . ASP A 1 278 ? 14.544 -6.240 14.495 1.00 57.06 278 ASP A CA 1
ATOM 2147 C C . ASP A 1 278 ? 13.586 -7.267 13.884 1.00 57.06 278 ASP A C 1
ATOM 2149 O O . ASP A 1 278 ? 12.383 -7.209 14.135 1.00 57.06 278 ASP A O 1
ATOM 2153 N N . LEU A 1 279 ? 14.063 -8.175 13.019 1.00 54.97 279 LEU A N 1
ATOM 2154 C CA . LEU A 1 279 ? 13.197 -9.082 12.248 1.00 54.97 279 LEU A CA 1
ATOM 2155 C C . LEU A 1 279 ? 12.056 -8.340 11.512 1.00 54.97 279 LEU A C 1
ATOM 2157 O O . LEU A 1 279 ? 11.079 -8.960 11.109 1.00 54.97 279 LEU A O 1
ATOM 2161 N N . ALA A 1 280 ? 12.173 -7.026 11.283 1.00 49.00 280 ALA A N 1
ATOM 2162 C CA . ALA A 1 280 ? 11.129 -6.175 10.708 1.00 49.00 280 ALA A CA 1
ATOM 2163 C C . ALA A 1 280 ? 10.618 -6.685 9.345 1.00 49.00 280 ALA A C 1
ATOM 2165 O O . ALA A 1 280 ? 9.472 -6.453 8.970 1.00 49.00 280 ALA A O 1
ATOM 2166 N N . LEU A 1 281 ? 11.462 -7.413 8.610 1.00 49.81 281 LEU A N 1
ATOM 2167 C CA . LEU A 1 281 ? 11.146 -8.009 7.306 1.00 49.81 281 LEU A CA 1
ATOM 2168 C C . LEU A 1 281 ? 10.590 -9.409 7.353 1.00 49.81 281 LEU A C 1
ATOM 2170 O O . LEU A 1 281 ? 9.996 -9.856 6.380 1.00 49.81 281 LEU A O 1
ATOM 2174 N N . SER A 1 282 ? 10.663 -10.039 8.517 1.00 43.09 282 SER A N 1
ATOM 2175 C CA . SER A 1 282 ? 9.834 -11.185 8.839 1.00 43.09 282 SER A CA 1
ATOM 2176 C C . SER A 1 282 ? 8.351 -10.796 8.859 1.00 43.09 282 SER A C 1
ATOM 2178 O O . SER A 1 282 ? 7.529 -11.590 9.263 1.00 43.09 282 SER A O 1
ATOM 2180 N N . PHE A 1 283 ? 8.003 -9.560 8.476 1.00 47.22 283 PHE A N 1
ATOM 2181 C CA . PHE A 1 283 ? 6.697 -8.952 8.599 1.00 47.22 283 PHE A CA 1
ATOM 2182 C C . PHE A 1 283 ? 6.234 -8.142 7.379 1.00 47.22 283 PHE A C 1
ATOM 2184 O O . PHE A 1 283 ? 5.141 -7.569 7.408 1.00 47.22 283 PHE A O 1
ATOM 2191 N N . ALA A 1 284 ? 7.036 -8.108 6.312 1.00 43.50 284 ALA A N 1
ATOM 2192 C CA . ALA A 1 284 ? 6.635 -7.534 5.035 1.00 43.50 284 ALA A CA 1
ATOM 2193 C C . ALA A 1 284 ? 5.700 -8.508 4.300 1.00 43.50 284 ALA A C 1
ATOM 2195 O O . ALA A 1 284 ? 5.888 -9.719 4.375 1.00 43.50 284 ALA A O 1
ATOM 2196 N N . THR A 1 285 ? 4.706 -7.982 3.576 1.00 45.66 285 THR A N 1
ATOM 2197 C CA . THR A 1 285 ? 4.004 -8.752 2.533 1.00 45.66 285 THR A CA 1
ATOM 2198 C C . THR A 1 285 ? 5.029 -9.459 1.677 1.00 45.66 285 THR A C 1
ATOM 2200 O O . THR A 1 285 ? 5.951 -8.772 1.251 1.00 45.66 285 THR A O 1
ATOM 2203 N N . ASP A 1 286 ? 4.861 -10.761 1.439 1.00 41.75 286 ASP A N 1
ATOM 2204 C CA . ASP A 1 286 ? 5.764 -11.592 0.637 1.00 41.75 286 ASP A CA 1
ATOM 2205 C C . ASP A 1 286 ? 5.991 -10.911 -0.726 1.00 41.75 286 ASP A C 1
ATOM 2207 O O . ASP A 1 286 ? 5.179 -11.012 -1.650 1.00 41.75 286 ASP A O 1
ATOM 2211 N N . VAL A 1 287 ? 7.051 -10.100 -0.815 1.00 37.78 287 VAL A N 1
ATOM 2212 C CA . VAL A 1 287 ? 7.417 -9.361 -2.020 1.00 37.78 287 VAL A CA 1
ATOM 2213 C C . VAL A 1 287 ? 8.123 -10.390 -2.879 1.00 37.78 287 VAL A C 1
ATOM 2215 O O . VAL A 1 287 ? 9.336 -10.564 -2.801 1.00 37.78 287 VAL A O 1
ATOM 2218 N N . GLY A 1 288 ? 7.320 -11.195 -3.569 1.00 32.22 288 GLY A N 1
ATOM 2219 C CA . GLY A 1 288 ? 7.752 -12.427 -4.199 1.00 32.22 288 GLY A CA 1
ATOM 2220 C C . GLY A 1 288 ? 8.959 -12.232 -5.114 1.00 32.22 288 GLY A C 1
ATOM 2221 O O . GLY A 1 288 ? 8.814 -11.962 -6.298 1.00 32.22 288 GLY A O 1
ATOM 2222 N N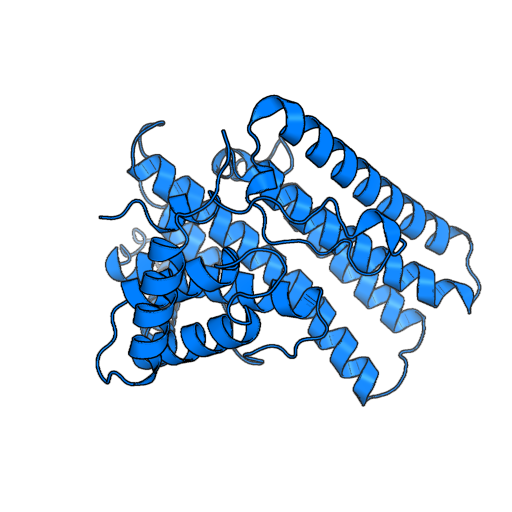 . LEU A 1 289 ? 10.142 -12.576 -4.609 1.00 28.83 289 LEU A N 1
ATOM 2223 C CA . LEU A 1 289 ? 11.317 -13.003 -5.381 1.00 28.83 289 LEU A CA 1
ATOM 2224 C C . LEU A 1 289 ? 11.084 -14.377 -6.061 1.00 28.83 289 LEU A C 1
ATOM 2226 O O . LEU A 1 289 ? 12.019 -15.088 -6.422 1.00 28.83 289 LEU A O 1
ATOM 2230 N N . ARG A 1 290 ? 9.817 -14.786 -6.230 1.00 30.72 290 ARG A N 1
ATOM 2231 C CA . ARG A 1 290 ? 9.415 -16.111 -6.721 1.00 30.72 290 ARG A CA 1
ATOM 2232 C C . ARG A 1 290 ? 9.587 -16.282 -8.230 1.00 30.72 290 ARG A C 1
ATOM 2234 O O . ARG A 1 290 ? 9.573 -17.423 -8.685 1.00 30.72 290 ARG A O 1
ATOM 2241 N N . SER A 1 291 ? 9.756 -15.206 -9.000 1.00 27.67 291 SER A N 1
ATOM 2242 C CA . SER A 1 291 ? 9.872 -15.281 -10.465 1.00 27.67 291 SER A CA 1
ATOM 2243 C C . SER A 1 291 ? 11.309 -15.369 -10.996 1.00 27.67 291 SER A C 1
ATOM 2245 O O . SER A 1 291 ? 11.473 -15.602 -12.191 1.00 27.67 291 SER A O 1
ATOM 2247 N N . SER A 1 292 ? 12.347 -15.245 -10.155 1.00 28.33 292 SER A N 1
ATOM 2248 C CA . SER A 1 292 ? 13.752 -15.232 -10.613 1.00 28.33 292 SER A CA 1
ATOM 2249 C C . SER A 1 292 ? 14.712 -16.187 -9.890 1.00 28.33 292 SER A C 1
ATOM 2251 O O . SER A 1 292 ? 15.881 -16.249 -10.265 1.00 28.33 292 SER A O 1
ATOM 2253 N N . LEU A 1 293 ? 14.259 -16.966 -8.899 1.00 27.00 293 LEU A N 1
ATOM 2254 C CA . LEU A 1 293 ? 15.120 -17.920 -8.187 1.00 27.00 293 LEU A CA 1
ATOM 2255 C C . LEU A 1 293 ? 14.897 -19.379 -8.637 1.00 27.00 293 LEU A C 1
ATOM 2257 O O . LEU A 1 293 ? 13.746 -19.815 -8.770 1.00 27.00 293 LEU A O 1
ATOM 2261 N N . PRO A 1 294 ? 15.980 -20.160 -8.836 1.00 24.50 294 PRO A N 1
ATOM 2262 C CA . PRO A 1 294 ? 15.899 -21.566 -9.207 1.00 24.50 294 PRO A CA 1
ATOM 2263 C C . PRO A 1 294 ? 15.198 -22.398 -8.125 1.00 24.50 294 PRO A C 1
ATOM 2265 O O . PRO A 1 294 ? 15.221 -22.091 -6.932 1.00 24.50 294 PRO A O 1
ATOM 2268 N N . THR A 1 295 ? 14.567 -23.484 -8.569 1.00 29.45 295 THR A N 1
ATOM 2269 C CA . THR A 1 295 ? 13.625 -24.348 -7.838 1.00 29.45 295 THR A CA 1
ATOM 2270 C C . THR A 1 295 ? 14.141 -24.868 -6.487 1.00 29.45 295 THR A C 1
ATOM 2272 O O . THR A 1 295 ? 13.336 -25.177 -5.612 1.00 29.45 295 THR A O 1
ATOM 2275 N N . SER A 1 296 ? 15.460 -24.907 -6.278 1.00 26.52 296 SER A N 1
ATOM 2276 C CA . SER A 1 296 ? 16.113 -25.333 -5.034 1.00 26.52 296 SER A CA 1
ATOM 2277 C C . SER A 1 296 ? 16.043 -24.306 -3.891 1.00 26.52 296 SER A C 1
ATOM 2279 O O . SER A 1 296 ? 16.123 -24.697 -2.730 1.00 26.52 296 SER A O 1
ATOM 2281 N N . ALA A 1 297 ? 15.820 -23.017 -4.177 1.00 27.02 297 ALA A N 1
ATOM 2282 C CA . ALA A 1 297 ? 15.691 -21.966 -3.156 1.00 27.02 297 ALA A CA 1
ATOM 2283 C C . ALA A 1 297 ? 14.254 -21.808 -2.608 1.00 27.02 297 ALA A C 1
ATOM 2285 O O . ALA A 1 297 ? 14.033 -21.101 -1.624 1.00 27.02 297 ALA A O 1
ATOM 2286 N N . ARG A 1 298 ? 13.266 -22.499 -3.203 1.00 28.80 298 ARG A N 1
ATOM 2287 C CA . ARG A 1 298 ? 11.842 -22.435 -2.806 1.00 28.80 298 ARG A CA 1
ATOM 2288 C C . ARG A 1 298 ? 11.564 -22.995 -1.406 1.00 28.80 298 ARG A C 1
ATOM 2290 O O . ARG A 1 298 ? 10.526 -22.684 -0.833 1.00 28.80 298 ARG A O 1
ATOM 2297 N N . ALA A 1 299 ? 12.473 -23.798 -0.854 1.00 25.62 299 ALA A N 1
ATOM 2298 C CA . ALA A 1 299 ? 12.289 -24.463 0.435 1.00 25.62 299 ALA A CA 1
ATOM 2299 C C . ALA A 1 299 ? 12.589 -23.567 1.655 1.00 25.62 299 ALA A C 1
ATOM 2301 O O . ALA A 1 299 ? 12.164 -23.894 2.759 1.00 25.62 299 ALA A O 1
ATOM 2302 N N . LEU A 1 300 ? 13.287 -22.438 1.478 1.00 26.75 300 LEU A N 1
ATOM 2303 C CA . LEU A 1 300 ? 13.812 -21.640 2.598 1.00 26.75 300 LEU A CA 1
ATOM 2304 C C . LEU A 1 300 ? 13.030 -20.348 2.897 1.00 26.75 300 LEU A C 1
ATOM 2306 O O . LEU A 1 300 ? 13.255 -19.747 3.943 1.00 26.75 300 LEU A O 1
ATOM 2310 N N . SER A 1 301 ? 12.085 -19.923 2.046 1.00 26.81 301 SER A N 1
ATOM 2311 C CA . SER A 1 301 ? 11.361 -18.643 2.222 1.00 26.81 301 SER A CA 1
ATOM 2312 C C . SER A 1 301 ? 9.974 -18.777 2.870 1.00 26.81 301 SER A C 1
ATOM 2314 O O . SER A 1 301 ? 9.160 -17.859 2.812 1.00 26.81 301 SER A O 1
ATOM 2316 N N . GLY A 1 302 ? 9.670 -19.917 3.493 1.00 28.02 302 GLY A N 1
ATOM 2317 C CA . GLY A 1 302 ? 8.335 -20.198 4.029 1.00 28.02 302 GLY A CA 1
ATOM 2318 C C . GLY A 1 302 ? 7.968 -19.458 5.316 1.00 28.02 302 GLY A C 1
ATOM 2319 O O . GLY A 1 302 ? 6.951 -19.802 5.918 1.00 28.02 302 GLY A O 1
ATOM 2320 N N . HIS A 1 303 ? 8.786 -18.530 5.808 1.00 32.12 303 HIS A N 1
ATOM 2321 C CA . HIS A 1 303 ? 8.718 -18.110 7.201 1.00 32.12 303 HIS A CA 1
ATOM 2322 C C . HIS A 1 303 ? 8.719 -16.594 7.381 1.00 32.12 303 HIS A C 1
ATOM 2324 O O . HIS A 1 303 ? 9.749 -15.942 7.223 1.00 32.12 303 HIS A O 1
ATOM 2330 N N . ARG A 1 304 ? 7.566 -16.156 7.917 1.00 37.12 304 ARG A N 1
ATOM 2331 C CA . ARG A 1 304 ? 7.309 -15.008 8.803 1.00 37.12 304 ARG A CA 1
ATOM 2332 C C . ARG A 1 304 ? 6.606 -13.827 8.102 1.00 37.12 304 ARG A C 1
ATOM 2334 O O . ARG A 1 304 ? 7.111 -13.287 7.119 1.00 37.12 304 ARG A O 1
ATOM 2341 N N . THR A 1 305 ? 5.446 -13.414 8.650 1.00 35.81 305 THR A N 1
ATOM 2342 C CA . THR A 1 305 ? 4.760 -12.122 8.380 1.00 35.81 305 THR A CA 1
ATOM 2343 C C . THR A 1 305 ? 3.967 -11.635 9.628 1.00 35.81 305 THR A C 1
ATOM 2345 O O . THR A 1 305 ? 3.236 -12.469 10.148 1.00 35.81 305 THR A O 1
ATOM 2348 N N . LEU A 1 306 ? 4.097 -10.371 10.130 1.00 35.22 306 LEU A N 1
ATOM 2349 C CA . LEU A 1 306 ? 3.424 -9.718 11.305 1.00 35.22 306 LEU A CA 1
ATOM 2350 C C . LEU A 1 306 ? 4.155 -8.513 11.993 1.00 35.22 306 LEU A C 1
ATOM 2352 O O . LEU A 1 306 ? 4.919 -8.708 12.919 1.00 35.22 306 LEU A O 1
ATOM 2356 N N . ILE A 1 307 ? 3.862 -7.252 11.643 1.00 31.41 307 ILE A N 1
ATOM 2357 C CA . ILE A 1 307 ? 3.848 -6.082 12.577 1.00 31.41 307 ILE A CA 1
ATOM 2358 C C . ILE A 1 307 ? 3.439 -4.793 11.839 1.00 31.41 307 ILE A C 1
ATOM 2360 O O . ILE A 1 307 ? 2.834 -3.906 12.433 1.00 31.41 307 ILE A O 1
ATOM 2364 N N . ALA A 1 308 ? 3.604 -4.706 10.512 1.00 32.94 308 ALA A N 1
ATOM 2365 C CA . ALA A 1 308 ? 3.085 -3.552 9.757 1.00 32.94 308 ALA A CA 1
ATOM 2366 C C . ALA A 1 308 ? 1.551 -3.383 9.892 1.00 32.94 308 ALA A C 1
ATOM 2368 O O . ALA A 1 308 ? 1.015 -2.294 9.688 1.00 32.94 308 ALA A O 1
ATOM 2369 N N . LEU A 1 309 ? 0.849 -4.451 10.293 1.00 36.12 309 LEU A N 1
ATOM 2370 C CA . LEU A 1 309 ? -0.568 -4.434 10.635 1.00 36.12 309 LEU A CA 1
ATOM 2371 C C . LEU A 1 309 ? -0.857 -4.312 12.132 1.00 36.12 309 LEU A C 1
ATOM 2373 O O . LEU A 1 309 ? -1.924 -3.817 12.451 1.00 36.12 309 LEU A O 1
ATOM 2377 N N . SER A 1 310 ? 0.032 -4.644 13.074 1.00 30.67 310 SER A N 1
ATOM 2378 C CA . SER A 1 310 ? -0.292 -4.401 14.493 1.00 30.67 310 SER A CA 1
ATOM 2379 C C . SER A 1 310 ? -0.490 -2.907 14.764 1.00 30.67 310 SER A C 1
ATOM 2381 O O . SER A 1 310 ? -1.416 -2.560 15.487 1.00 30.67 310 SER A O 1
ATOM 2383 N N . CYS A 1 311 ? 0.200 -2.012 14.043 1.00 32.22 311 CYS A N 1
ATOM 2384 C CA . CYS A 1 311 ? -0.107 -0.575 14.049 1.00 32.22 311 CYS A CA 1
ATOM 2385 C C . CYS A 1 311 ? -1.515 -0.219 13.516 1.00 32.22 311 CYS A C 1
ATOM 2387 O O . CYS A 1 311 ? -2.023 0.843 13.863 1.00 32.22 311 CYS A O 1
ATOM 2389 N N . LEU A 1 312 ? -2.141 -1.054 12.669 1.00 36.97 312 LEU A N 1
ATOM 2390 C CA . LEU A 1 312 ? -3.541 -0.935 12.206 1.00 36.97 312 LEU A CA 1
ATOM 2391 C C . LEU A 1 312 ? -4.566 -1.418 13.255 1.00 36.97 312 LEU A C 1
ATOM 2393 O O . LEU A 1 312 ? -5.733 -1.060 13.124 1.00 36.97 312 LEU A O 1
ATOM 2397 N N . PHE A 1 313 ? -4.149 -2.181 14.278 1.00 36.41 313 PHE A N 1
ATOM 2398 C CA . PHE A 1 313 ? -5.045 -2.898 15.203 1.00 36.41 313 PHE A CA 1
ATOM 2399 C C . PHE A 1 313 ? -4.818 -2.639 16.699 1.00 36.41 313 PHE A C 1
ATOM 2401 O O . PHE A 1 313 ? -5.524 -3.244 17.502 1.00 36.41 313 PHE A O 1
ATOM 2408 N N . VAL A 1 314 ? -3.916 -1.735 17.118 1.00 28.94 314 VAL A N 1
ATOM 2409 C CA . VAL A 1 314 ? -3.791 -1.325 18.545 1.00 28.94 314 VAL A CA 1
ATOM 2410 C C . VAL A 1 314 ? -4.975 -0.448 19.001 1.00 28.94 314 VAL A C 1
ATOM 2412 O O . VAL A 1 314 ? -4.812 0.529 19.721 1.00 28.94 314 VAL A O 1
ATOM 2415 N N . THR A 1 315 ? -6.190 -0.751 18.562 1.00 32.38 315 THR A N 1
ATOM 2416 C CA . THR A 1 315 ? -7.425 -0.138 19.054 1.00 32.38 315 THR A CA 1
ATOM 2417 C C . THR A 1 315 ? -8.402 -1.240 19.423 1.00 32.38 315 THR A C 1
ATOM 2419 O O . THR A 1 315 ? -9.362 -1.491 18.697 1.00 32.38 315 THR A O 1
ATOM 2422 N N . TYR A 1 316 ? -8.115 -1.884 20.549 1.00 27.61 316 TYR A N 1
ATOM 2423 C CA . TYR A 1 316 ? -9.106 -2.444 21.457 1.00 27.61 316 TYR A CA 1
ATOM 2424 C C . TYR A 1 316 ? -8.769 -1.954 22.858 1.00 27.61 316 TYR A C 1
ATOM 2426 O O . TYR A 1 316 ? -7.557 -1.923 23.173 1.00 27.61 316 TYR A O 1
#

Radius of gyration: 20.28 Å; chains: 1; bounding box: 50×56×54 Å

Foldseek 3Di:
DPPDPPLVVLVVLVVVLVVLVVDPDDDLVNLLSLLVCLQFQSDFPNPRDHSLVSLLSSVVRLVSVVLLVLQVVLLVQLVVVVVPPDQRDQRDPVNLLSLLSVLSSLLSQLLCCLQPVDDRSDDDDDHDLPSSLCNLVSDPADDPPDLNLLLQLLSLLSSLSSLLSVLSNLVSVVVVVCVVVDHDDLVVLLVSLVVSVVSLVVSCVAAQDPPHPSVVSNVLVSLLSLLSSLLSLLVSLVVNLVSCVVDDDPVSNVVSVVSNVVSVVSNVVSVVVCVPPPVSVLAHRCSDPPPPDDPVCVVPPRGHHDDSSVSSPPPD